Protein AF-A0A2J8P4X2-F1 (afdb_monomer_lite)

Secondary structure (DSSP, 8-state):
---PPPPPPSSSHHHHHHHHHHSSB-TTSS-BHHHHHHHHHHHHHHTSTTTTSS-TTTTTGGGSPPHHHHHHHHHHHHHTTSHHHHHHHHHTTHHHHHHHHHHH---HHHHHHHHHHHHHHTTSHHHHHHHHH-GGGGGTHHHHHHHS-SHHHHSHHHHHHHHHHHHH-THHHHHHHHHHHH---HHHHHHHHHHHHHHHHH-GGGGT-

InterPro domains:
  IPR052464 Synovial Proliferation Regulator [PTHR23424] (20-208)
  IPR060560 SAAL1, C-terminal domain [PF28174] (172-208)

Foldseek 3Di:
DDDDDDDDDPDDVVVVVVVVCCPQDQDPDNDGPVLVVVLLVVLLVLQDVVVVPDDPVCPVVLQDDDPVSLVSLVVLLVVLLDPSSLVVCVVVVVLVSLLSCCVRGPHPSSVLSSLSSLLSSCLDPVSVLVNLPDPSCLVVLLSSQLSNPCRLLVDPNSVVSNLVSCVVPVVSVVVLVCCCVPPPDPSSNVSSVVVVVSSCVVCVVVVVD

Organism: Pan troglodytes (NCBI:txid9598)

pLDDT: mean 77.91, std 16.23, range [39.69, 97.88]

Sequence (209 aa):
MDRNPSPPPPGRDKEEEEEVAGGDCIGSTVYSKHWLFGVLSGLIQIVSPENTKSSSDDEEQLTDLDEEMENEICRVWDMSMDEDVAVFLQEFNAPDIFMGVLAKSKCPRLREICVGILGNMACFQEICVSISSDKNLGCYCTVCMIQTHLLCWKQAEVASVWVERIREHPAIYDSICFIMSSSTNVDLLVKVGEVVDKLFDLDEKLMLE

Radius of gyration: 22.96 Å; chains: 1; bounding box: 54×49×92 Å

Structure (mmCIF, N/CA/C/O backbone):
data_AF-A0A2J8P4X2-F1
#
_entry.id   AF-A0A2J8P4X2-F1
#
loop_
_atom_site.group_PDB
_atom_site.id
_atom_site.type_symbol
_atom_site.label_atom_id
_atom_site.label_alt_id
_atom_site.label_comp_id
_atom_site.label_asym_id
_atom_site.label_entity_id
_atom_site.label_seq_id
_atom_site.pdbx_PDB_ins_code
_atom_site.Cartn_x
_atom_site.Cartn_y
_atom_site.Cartn_z
_atom_site.occupancy
_atom_site.B_iso_or_equiv
_atom_site.auth_seq_id
_atom_site.auth_comp_id
_atom_site.auth_asym_id
_atom_site.auth_atom_id
_atom_site.pdbx_PDB_model_num
ATOM 1 N N . MET A 1 1 ? -31.097 7.103 64.650 1.00 44.72 1 MET A N 1
ATOM 2 C CA . MET A 1 1 ? -30.612 5.851 64.032 1.00 44.72 1 MET A CA 1
ATOM 3 C C . MET A 1 1 ? -30.489 6.123 62.545 1.00 44.72 1 MET A C 1
ATOM 5 O O . MET A 1 1 ? -31.464 5.949 61.826 1.00 44.72 1 MET A O 1
ATOM 9 N N . ASP A 1 2 ? -29.331 6.627 62.121 1.00 55.19 2 ASP A N 1
ATOM 10 C CA . ASP A 1 2 ? -29.012 6.847 60.709 1.00 55.19 2 ASP A CA 1
ATOM 11 C C . ASP A 1 2 ? -28.784 5.496 60.039 1.00 55.19 2 ASP A C 1
ATOM 13 O O . ASP A 1 2 ? -27.831 4.780 60.353 1.00 55.19 2 ASP A O 1
ATOM 17 N N . ARG A 1 3 ? -29.713 5.099 59.168 1.00 61.91 3 ARG A N 1
ATOM 18 C CA . ARG A 1 3 ? -29.541 3.900 58.352 1.00 61.91 3 ARG A CA 1
ATOM 19 C C . ARG A 1 3 ? -28.684 4.260 57.148 1.00 61.91 3 ARG A C 1
ATOM 21 O O . ARG A 1 3 ? -29.106 5.041 56.304 1.00 61.91 3 ARG A O 1
ATOM 28 N N . ASN A 1 4 ? -27.502 3.656 57.092 1.00 59.50 4 ASN A N 1
ATOM 29 C CA . ASN A 1 4 ? -26.660 3.626 55.905 1.00 59.50 4 ASN A CA 1
ATOM 30 C C . ASN A 1 4 ? -27.484 3.096 54.710 1.00 59.50 4 ASN A C 1
ATOM 32 O O . ASN A 1 4 ? -28.095 2.027 54.853 1.00 59.50 4 ASN A O 1
ATOM 36 N N . PRO A 1 5 ? -27.562 3.808 53.571 1.00 70.44 5 PRO A N 1
ATOM 37 C CA . PRO A 1 5 ? -28.210 3.275 52.380 1.00 70.44 5 PRO A CA 1
ATOM 38 C C . PRO A 1 5 ? -27.512 1.987 51.919 1.00 70.44 5 PRO A C 1
ATOM 40 O O . PRO A 1 5 ? -26.310 1.799 52.098 1.00 70.44 5 PRO A O 1
ATOM 43 N N . SER A 1 6 ? -28.303 1.058 51.380 1.00 64.94 6 SER A N 1
ATOM 44 C CA . SER A 1 6 ? -27.795 -0.220 50.870 1.00 64.94 6 SER A CA 1
ATOM 45 C C . SER A 1 6 ? -26.932 0.002 49.622 1.00 64.94 6 SER A C 1
ATOM 47 O O . SER A 1 6 ? -27.221 0.928 48.860 1.00 64.94 6 SER A O 1
ATOM 49 N N . PRO A 1 7 ? -25.887 -0.819 49.405 1.00 61.72 7 PRO A N 1
ATOM 50 C CA . PRO A 1 7 ? -25.031 -0.690 48.233 1.00 61.72 7 PRO A CA 1
ATOM 51 C C . PRO A 1 7 ? -25.844 -0.912 46.947 1.00 61.72 7 PRO A C 1
ATOM 53 O O . PRO A 1 7 ? -26.812 -1.683 46.970 1.00 61.72 7 PRO A O 1
ATOM 56 N N . PRO A 1 8 ? -25.480 -0.236 45.842 1.00 58.72 8 PRO A N 1
ATOM 57 C CA . PRO A 1 8 ? -26.171 -0.397 44.572 1.00 58.72 8 PRO A CA 1
ATOM 58 C C . PRO A 1 8 ? -26.092 -1.855 44.085 1.00 58.72 8 PRO A C 1
ATOM 60 O O . PRO A 1 8 ? -25.128 -2.564 44.398 1.00 58.72 8 PRO A O 1
ATOM 63 N N . PRO A 1 9 ? -27.122 -2.333 43.363 1.00 59.94 9 PRO A N 1
ATOM 64 C CA . PRO A 1 9 ? -27.171 -3.702 42.872 1.00 59.94 9 PRO A CA 1
ATOM 65 C C . PRO A 1 9 ? -25.989 -3.977 41.926 1.00 59.94 9 PRO A C 1
ATOM 67 O O . PRO A 1 9 ? -25.731 -3.176 41.029 1.00 59.94 9 PRO A O 1
ATOM 70 N N . PRO A 1 10 ? -25.270 -5.101 42.091 1.00 56.88 10 PRO A N 1
ATOM 71 C CA . PRO A 1 10 ? -24.199 -5.463 41.179 1.00 56.88 10 PRO A CA 1
ATOM 72 C C . PRO A 1 10 ? -24.820 -6.006 39.889 1.00 56.88 10 PRO A C 1
ATOM 74 O O . PRO A 1 10 ? -25.470 -7.049 39.923 1.00 56.88 10 PRO A O 1
ATOM 77 N N . GLY A 1 11 ? -24.615 -5.318 38.764 1.00 54.09 11 GLY A N 1
ATOM 78 C CA . GLY A 1 11 ? -24.887 -5.903 37.444 1.00 54.09 11 GLY A CA 1
ATOM 79 C C . GLY A 1 11 ? -25.680 -5.057 36.454 1.00 54.09 11 GLY A C 1
ATOM 80 O O . GLY A 1 11 ? -26.431 -5.631 35.682 1.00 54.09 11 GLY A O 1
ATOM 81 N N . ARG A 1 12 ? -25.543 -3.726 36.457 1.00 50.12 12 ARG A N 1
ATOM 82 C CA . ARG A 1 12 ? -26.022 -2.911 35.324 1.00 50.12 12 ARG A CA 1
ATOM 83 C C . ARG A 1 12 ? -24.909 -2.076 34.700 1.00 50.12 12 ARG A C 1
ATOM 85 O O . ARG A 1 12 ? -24.757 -2.077 33.490 1.00 50.12 12 ARG A O 1
ATOM 92 N N . ASP A 1 13 ? -24.030 -1.537 35.539 1.00 51.41 13 ASP A N 1
ATOM 93 C CA . ASP A 1 13 ? -22.922 -0.705 35.062 1.00 51.41 13 ASP A CA 1
ATOM 94 C C . ASP A 1 13 ? -21.811 -1.508 34.360 1.00 51.41 13 ASP A C 1
ATOM 96 O O . ASP A 1 13 ? -21.114 -0.957 33.527 1.00 51.41 13 ASP A O 1
ATOM 100 N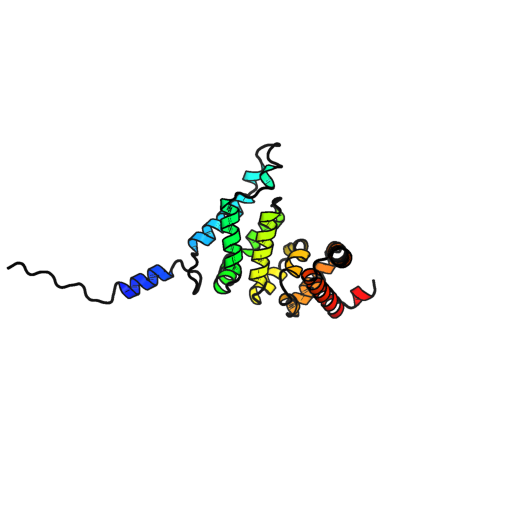 N . LYS A 1 14 ? -21.654 -2.816 34.628 1.00 50.84 14 LYS A N 1
ATOM 101 C CA . LYS A 1 14 ? -20.591 -3.624 33.991 1.00 50.84 14 LYS A CA 1
ATOM 102 C C . LYS A 1 14 ? -20.862 -3.973 32.527 1.00 50.84 14 LYS A C 1
ATOM 104 O O . LYS A 1 14 ? -19.920 -4.047 31.754 1.00 50.84 14 LYS A O 1
ATOM 109 N N . GLU A 1 15 ? -22.123 -4.202 32.169 1.00 47.00 15 GLU A N 1
ATOM 110 C CA . GLU A 1 15 ? -22.514 -4.507 30.786 1.00 47.00 15 GLU A CA 1
ATOM 111 C C . GLU A 1 15 ? -22.577 -3.215 29.951 1.00 47.00 15 GLU A C 1
ATOM 113 O O . GLU A 1 15 ? -22.161 -3.205 28.797 1.00 47.00 15 GLU A O 1
ATOM 118 N N . GLU A 1 16 ? -22.998 -2.097 30.559 1.00 47.78 16 GLU A N 1
ATOM 119 C CA . GLU A 1 16 ? -22.997 -0.776 29.914 1.00 47.78 16 GLU A CA 1
ATOM 120 C C . GLU A 1 16 ? -21.572 -0.174 29.803 1.00 47.78 16 GLU A C 1
ATOM 122 O O . GLU A 1 16 ? -21.262 0.464 28.799 1.00 47.78 16 GLU A O 1
ATOM 127 N N . GLU A 1 17 ? -20.659 -0.414 30.759 1.00 46.94 17 GLU A N 1
ATOM 128 C CA . GLU A 1 17 ? -19.240 -0.017 30.643 1.00 46.94 17 GLU A CA 1
ATOM 129 C C . GLU A 1 17 ? -18.467 -0.850 29.602 1.00 46.94 17 GLU A C 1
ATOM 131 O O . GLU A 1 17 ? -17.594 -0.299 28.929 1.00 46.94 17 GLU A O 1
ATOM 136 N N . GLU A 1 18 ? -18.787 -2.139 29.418 1.00 47.50 18 GLU A N 1
ATOM 137 C CA . GLU A 1 18 ? -18.194 -2.969 28.352 1.00 47.50 18 GLU A CA 1
ATOM 138 C C . GLU A 1 18 ? -18.669 -2.544 26.948 1.00 47.50 18 GLU A C 1
ATOM 140 O O . GLU A 1 18 ? -17.850 -2.486 26.028 1.00 47.50 18 GLU A O 1
ATOM 145 N N . GLU A 1 19 ? -19.941 -2.161 26.769 1.00 47.38 19 GLU A N 1
ATOM 146 C CA . GLU A 1 19 ? -20.428 -1.625 25.482 1.00 47.38 19 GLU A CA 1
ATOM 147 C C . GLU A 1 19 ? -19.838 -0.245 25.147 1.00 47.38 19 GLU A C 1
ATOM 149 O O . GLU A 1 19 ? -19.516 0.027 23.988 1.00 47.38 19 GLU A O 1
ATOM 154 N N . VAL A 1 20 ? -19.641 0.628 26.142 1.00 49.53 20 VAL A N 1
ATOM 155 C CA . VAL A 1 20 ? -19.026 1.952 25.930 1.00 49.53 20 VAL A CA 1
ATOM 156 C C . VAL A 1 20 ? -17.522 1.837 25.655 1.00 49.53 20 VAL A C 1
ATOM 158 O O . VAL A 1 20 ? -16.993 2.599 24.844 1.00 49.53 20 VAL A O 1
ATOM 161 N N . ALA A 1 21 ? -16.833 0.861 26.255 1.00 50.09 21 ALA A N 1
ATOM 162 C CA . ALA A 1 21 ? -15.424 0.580 25.973 1.00 50.09 21 ALA A CA 1
ATOM 163 C C . ALA A 1 21 ? -15.197 -0.082 24.598 1.00 50.09 21 ALA A C 1
ATOM 165 O O . ALA A 1 21 ? -14.143 0.116 23.999 1.00 50.09 21 ALA A O 1
ATOM 166 N N . GLY A 1 22 ? -16.180 -0.821 24.068 1.00 56.03 22 GLY A N 1
ATOM 167 C CA . GLY A 1 22 ? -16.114 -1.447 22.739 1.00 56.03 22 GLY A CA 1
ATOM 168 C C . GLY A 1 22 ? -16.398 -0.510 21.556 1.00 56.03 22 GLY A C 1
ATOM 169 O O . GLY A 1 22 ? -16.131 -0.872 20.410 1.00 56.03 22 GLY A O 1
ATOM 170 N N . GLY A 1 23 ? -16.925 0.697 21.794 1.00 79.31 23 GLY A N 1
ATOM 171 C CA . GLY A 1 23 ? -17.380 1.592 20.721 1.00 79.31 23 GLY A CA 1
ATOM 172 C C . GLY A 1 23 ? -16.263 2.101 19.799 1.00 79.31 23 GLY A C 1
ATOM 173 O O . GLY A 1 23 ? -16.424 2.129 18.573 1.00 79.31 23 GLY A O 1
ATOM 174 N N . ASP A 1 24 ? -15.115 2.462 20.375 1.00 91.38 24 ASP A N 1
ATOM 175 C CA . ASP A 1 24 ? -13.983 3.043 19.637 1.00 91.38 24 ASP A CA 1
ATOM 176 C C . ASP A 1 24 ? -12.983 1.994 19.125 1.00 91.38 24 ASP A C 1
ATOM 178 O O . ASP A 1 24 ? -12.108 2.324 18.336 1.00 91.38 24 ASP A O 1
ATOM 182 N N . CYS A 1 25 ? -13.116 0.724 19.507 1.00 95.44 25 CYS A N 1
ATOM 183 C CA . CYS A 1 25 ? -12.219 -0.334 19.045 1.00 95.44 25 CYS A CA 1
ATOM 184 C C . CYS A 1 25 ? -12.502 -0.734 17.590 1.00 95.44 25 CYS A C 1
ATOM 186 O O . CYS A 1 25 ? -13.662 -0.892 17.191 1.00 95.44 25 CYS A O 1
ATOM 188 N N . ILE A 1 26 ? -11.454 -0.922 16.786 1.00 95.06 26 ILE A N 1
ATOM 189 C CA . ILE A 1 26 ? -11.551 -1.468 15.427 1.00 95.06 26 ILE A CA 1
ATOM 190 C C . ILE A 1 26 ? -11.703 -2.990 15.510 1.00 95.06 26 ILE A C 1
ATOM 192 O O . ILE A 1 26 ? -10.770 -3.682 15.914 1.00 95.06 26 ILE A O 1
ATOM 196 N N . GLY A 1 27 ? -12.875 -3.506 15.130 1.00 91.00 27 GLY A N 1
ATOM 197 C CA . GLY A 1 27 ? -13.176 -4.937 15.192 1.00 91.00 27 GLY A CA 1
ATOM 198 C C . GLY A 1 27 ? -12.943 -5.517 16.589 1.00 91.00 27 GLY A C 1
ATOM 199 O O . GLY A 1 27 ? -13.465 -5.004 17.579 1.00 91.00 27 GLY A O 1
ATOM 200 N N . SER A 1 28 ? -12.152 -6.584 16.658 1.00 91.31 28 SER A N 1
ATOM 201 C CA . SER A 1 28 ? -11.735 -7.254 17.895 1.00 91.31 28 SER A CA 1
ATOM 202 C C . SER A 1 28 ? -10.423 -6.720 18.487 1.00 91.31 28 SER A C 1
ATOM 204 O O . SER A 1 28 ? -9.965 -7.201 19.527 1.00 91.31 28 SER A O 1
ATOM 206 N N . THR A 1 29 ? -9.812 -5.723 17.847 1.00 93.81 29 THR A N 1
ATOM 207 C CA . THR A 1 29 ? -8.520 -5.164 18.253 1.00 93.81 29 THR A CA 1
ATOM 208 C C . THR A 1 29 ? -8.659 -4.130 19.372 1.00 93.81 29 THR A C 1
ATOM 210 O O . THR A 1 29 ? -9.743 -3.650 19.693 1.00 93.81 29 THR A O 1
ATOM 213 N N . VAL A 1 30 ? -7.525 -3.733 19.953 1.00 93.69 30 VAL A N 1
ATOM 214 C CA . VAL A 1 30 ? -7.442 -2.620 20.919 1.00 93.69 30 VAL A CA 1
ATOM 215 C C . VAL A 1 30 ? -7.225 -1.258 20.248 1.00 93.69 30 VAL A C 1
ATOM 217 O O . VAL A 1 30 ? -6.985 -0.261 20.930 1.00 93.69 30 VAL A O 1
ATOM 220 N N . TYR A 1 31 ? -7.225 -1.207 18.916 1.00 95.88 31 TYR A N 1
ATOM 221 C CA . TYR A 1 31 ? -6.905 0.005 18.173 1.00 95.88 31 TYR A CA 1
ATOM 222 C C . TYR A 1 31 ? -8.102 0.953 18.095 1.00 95.88 31 TYR A C 1
ATOM 224 O O . TYR A 1 31 ? -9.229 0.523 17.871 1.00 95.88 31 TYR A O 1
ATOM 232 N N . SER A 1 32 ? -7.841 2.253 18.243 1.00 95.94 32 SER A N 1
ATOM 233 C CA . SER A 1 32 ? -8.861 3.308 18.234 1.00 95.94 32 SER A CA 1
ATOM 234 C C . SER A 1 32 ? -9.246 3.727 16.810 1.00 95.94 32 SER A C 1
ATOM 236 O O . SER A 1 32 ? -8.390 4.159 16.029 1.00 95.94 32 SER A O 1
ATOM 238 N N . LYS A 1 33 ? -10.547 3.676 16.499 1.00 95.25 33 LYS A N 1
ATOM 239 C CA . LYS A 1 33 ? -11.159 4.211 15.274 1.00 95.25 33 LYS A CA 1
ATOM 240 C C . LYS A 1 33 ? -10.943 5.716 15.187 1.00 95.25 33 LYS A C 1
ATOM 242 O O . LYS A 1 33 ? -10.508 6.219 14.154 1.00 95.25 33 LYS A O 1
ATOM 247 N N . HIS A 1 34 ? -11.235 6.440 16.269 1.00 95.19 34 HIS A N 1
ATOM 248 C CA . HIS A 1 34 ? -11.126 7.895 16.305 1.00 95.19 34 HIS A CA 1
ATOM 249 C C . HIS A 1 34 ? -9.695 8.368 16.047 1.00 95.19 34 HIS A C 1
ATOM 251 O O . HIS A 1 34 ? -9.486 9.300 15.268 1.00 95.19 34 HIS A O 1
ATOM 257 N N . TRP A 1 35 ? -8.703 7.730 16.675 1.00 96.94 35 TRP A N 1
ATOM 258 C CA . TRP A 1 35 ? -7.302 8.068 16.428 1.00 96.94 35 TRP A CA 1
ATOM 259 C C . TRP A 1 35 ? -6.932 7.835 14.960 1.00 96.94 35 TRP A C 1
ATOM 261 O O . TRP A 1 35 ? -6.403 8.742 14.321 1.00 96.94 35 TRP A O 1
ATOM 271 N N . LEU A 1 36 ? -7.300 6.680 14.395 1.00 97.00 36 LEU A N 1
ATOM 272 C CA . LEU A 1 36 ? -7.011 6.364 12.997 1.00 97.00 36 LEU A CA 1
ATOM 273 C C . LEU A 1 36 ? -7.633 7.386 12.029 1.00 97.00 36 LEU A C 1
ATOM 275 O O . LEU A 1 36 ? -6.974 7.824 11.086 1.00 97.00 36 LEU A O 1
ATOM 279 N N . PHE A 1 37 ? -8.865 7.839 12.286 1.00 95.44 37 PHE A N 1
ATOM 280 C CA . PHE A 1 37 ? -9.484 8.911 11.496 1.00 95.44 37 PHE A CA 1
ATOM 281 C C . PHE A 1 37 ? -8.750 10.242 11.595 1.00 95.44 37 PHE A C 1
ATOM 283 O O . PHE A 1 37 ? -8.680 10.966 10.598 1.00 95.44 37 PHE A O 1
ATOM 290 N N . GLY A 1 38 ? -8.212 10.570 12.770 1.00 95.75 38 GLY A N 1
ATOM 291 C CA . GLY A 1 38 ? -7.369 11.748 12.961 1.00 95.75 38 GLY A CA 1
ATOM 292 C C . GLY A 1 38 ? -6.166 11.722 12.021 1.00 95.75 38 GLY A C 1
ATOM 293 O O . GLY A 1 38 ? -5.964 12.673 11.264 1.00 95.75 38 GLY A O 1
ATOM 294 N N . VAL A 1 39 ? -5.454 10.592 11.982 1.00 96.31 39 VAL A N 1
ATOM 295 C CA . VAL A 1 39 ? -4.283 10.397 11.109 1.00 96.31 39 VAL A CA 1
ATOM 296 C C . VAL A 1 39 ? -4.664 10.492 9.626 1.00 96.31 39 VAL A C 1
ATOM 298 O O . VAL A 1 39 ? -4.051 11.251 8.874 1.00 96.31 39 VAL A O 1
ATOM 301 N N . LEU A 1 40 ? -5.718 9.788 9.190 1.00 95.81 40 LEU A N 1
ATOM 302 C CA . LEU A 1 40 ? -6.180 9.832 7.792 1.00 95.81 40 LEU A CA 1
ATOM 303 C C . LEU A 1 40 ? -6.624 11.241 7.366 1.00 95.81 40 LEU A C 1
ATOM 305 O O . LEU A 1 40 ? -6.346 11.675 6.247 1.00 95.81 40 LEU A O 1
ATOM 309 N N . SER A 1 41 ? -7.278 11.980 8.263 1.00 94.12 41 SER A N 1
ATOM 310 C CA . SER A 1 41 ? -7.668 13.373 8.017 1.00 94.12 41 SER A CA 1
ATOM 311 C C . SER A 1 41 ? -6.446 14.281 7.879 1.00 94.12 41 SER A C 1
ATOM 313 O O . SER A 1 41 ? -6.415 15.132 6.987 1.00 94.12 41 SER A O 1
ATOM 315 N N . GLY A 1 42 ? -5.422 14.075 8.713 1.00 92.31 42 GLY A N 1
ATOM 316 C CA . GLY A 1 42 ? -4.137 14.768 8.611 1.00 92.31 42 GLY A CA 1
ATOM 317 C C . GLY A 1 42 ? -3.449 14.520 7.267 1.00 92.31 42 GLY A C 1
ATOM 318 O O . GLY A 1 42 ? -3.024 15.468 6.606 1.00 92.31 42 GLY A O 1
ATOM 319 N N . LEU A 1 43 ? -3.438 13.272 6.784 1.00 91.25 43 LEU A N 1
ATOM 320 C CA . LEU A 1 43 ? -2.899 12.940 5.459 1.00 91.25 43 LEU A CA 1
ATOM 321 C C . LEU A 1 43 ? -3.602 13.684 4.320 1.00 91.25 43 LEU A C 1
ATOM 323 O O . LEU A 1 43 ? -2.940 14.199 3.418 1.00 91.25 43 LEU A O 1
ATOM 327 N N . ILE A 1 44 ? -4.934 13.775 4.356 1.00 90.62 44 ILE A N 1
ATOM 328 C CA . ILE A 1 44 ? -5.702 14.511 3.339 1.00 90.62 44 ILE A CA 1
ATOM 329 C C . ILE A 1 44 ? -5.296 15.992 3.317 1.00 90.62 44 ILE A C 1
ATOM 331 O O . ILE A 1 44 ? -5.186 16.592 2.242 1.00 90.62 44 ILE A O 1
ATOM 335 N N . GLN A 1 45 ? -5.043 16.589 4.484 1.00 88.31 45 GLN A N 1
ATOM 336 C CA . GLN A 1 45 ? -4.612 17.985 4.590 1.00 88.31 45 GLN A CA 1
ATOM 337 C C . GLN A 1 45 ? -3.211 18.198 4.008 1.00 88.31 45 GLN A C 1
ATOM 339 O O . GLN A 1 45 ? -3.000 19.174 3.289 1.00 88.31 45 GLN A O 1
ATOM 344 N N . ILE A 1 46 ? -2.280 17.264 4.227 1.00 82.38 46 ILE A N 1
ATOM 345 C CA . ILE A 1 46 ? -0.912 17.339 3.680 1.00 82.38 46 ILE A CA 1
ATOM 346 C C . ILE A 1 46 ? -0.928 17.451 2.152 1.00 82.38 46 ILE A C 1
ATOM 348 O O . ILE A 1 46 ? -0.173 18.228 1.572 1.00 82.38 46 ILE A O 1
ATOM 352 N N . VAL A 1 47 ? -1.826 16.725 1.486 1.00 77.75 47 VAL A N 1
ATOM 353 C CA . VAL A 1 47 ? -1.882 16.667 0.013 1.00 77.75 47 VAL A CA 1
ATOM 354 C C . VAL A 1 47 ? -2.949 17.572 -0.602 1.00 77.75 47 VAL A C 1
ATOM 356 O O . VAL A 1 47 ? -3.274 17.460 -1.793 1.00 77.75 47 VAL A O 1
ATOM 359 N N . SER A 1 48 ? -3.511 18.477 0.200 1.00 78.50 48 SER A N 1
ATOM 360 C CA . SER A 1 48 ? -4.483 19.464 -0.257 1.00 78.50 48 SER A CA 1
ATOM 361 C C . SER A 1 48 ? -3.794 20.643 -0.966 1.00 78.50 48 SER A C 1
ATOM 363 O O . SER A 1 48 ? -2.780 21.155 -0.492 1.00 78.50 48 SER A O 1
ATOM 365 N N . PRO A 1 49 ? -4.349 21.124 -2.096 1.00 61.06 49 PRO A N 1
ATOM 366 C CA . PRO A 1 49 ? -3.710 22.123 -2.962 1.00 61.06 49 PRO A CA 1
ATOM 367 C C . PRO A 1 49 ? -3.552 23.518 -2.331 1.00 61.06 49 PRO A C 1
ATOM 369 O O . PRO A 1 49 ? -2.894 24.381 -2.912 1.00 61.06 49 PRO A O 1
ATOM 372 N N . GLU A 1 50 ? -4.171 23.774 -1.177 1.00 58.44 50 GLU A N 1
ATOM 373 C CA . GLU A 1 50 ? -4.011 25.030 -0.434 1.00 58.44 50 GLU A CA 1
ATOM 374 C C . GLU A 1 50 ? -2.628 25.137 0.226 1.00 58.44 50 GLU A C 1
ATOM 376 O O . GLU A 1 50 ? -2.072 26.233 0.273 1.00 58.44 50 GLU A O 1
ATOM 381 N N . ASN A 1 51 ? -2.018 24.008 0.601 1.00 55.59 51 ASN A N 1
ATOM 382 C CA . ASN A 1 51 ? -0.685 23.959 1.210 1.00 55.59 51 ASN A CA 1
ATOM 383 C C . ASN A 1 51 ? 0.464 24.068 0.192 1.00 55.59 51 ASN A C 1
ATOM 385 O O . ASN A 1 51 ? 1.610 24.255 0.572 1.00 55.59 51 ASN A O 1
ATOM 389 N N . THR A 1 52 ? 0.180 23.981 -1.111 1.00 52.38 52 THR A N 1
ATOM 390 C CA . THR A 1 52 ? 1.200 23.993 -2.180 1.00 52.38 52 THR A CA 1
ATOM 391 C C . THR A 1 52 ? 1.438 25.383 -2.790 1.00 52.38 52 THR A C 1
ATOM 393 O O . THR A 1 52 ? 2.151 25.503 -3.784 1.00 52.38 52 THR A O 1
ATOM 396 N N . LYS A 1 53 ? 0.790 26.436 -2.265 1.00 46.75 53 LYS A N 1
ATOM 397 C CA . LYS A 1 53 ? 0.780 27.791 -2.861 1.00 46.75 53 LYS A CA 1
ATOM 398 C C . LYS A 1 53 ? 1.633 28.833 -2.136 1.00 46.75 53 LYS A C 1
ATOM 400 O O . LYS A 1 53 ? 1.715 29.963 -2.619 1.00 46.75 53 LYS A O 1
ATOM 405 N N . SER A 1 54 ? 2.258 28.503 -1.013 1.00 42.38 54 SER A N 1
ATOM 406 C CA . SER A 1 54 ? 3.203 29.400 -0.350 1.00 42.38 54 SER A CA 1
ATOM 407 C C . SER A 1 54 ? 4.629 29.085 -0.794 1.00 42.38 54 SER A C 1
ATOM 409 O O . SER A 1 54 ? 5.057 27.953 -0.693 1.00 42.38 54 SER A O 1
ATOM 411 N N . SER A 1 55 ? 5.291 30.126 -1.305 1.00 39.69 55 SER A N 1
ATOM 412 C CA . SER A 1 55 ? 6.738 30.357 -1.396 1.00 39.69 55 SER A CA 1
ATOM 413 C C . SER A 1 55 ? 7.630 29.414 -2.233 1.00 39.69 55 SER A C 1
ATOM 415 O O . SER A 1 55 ? 7.599 28.194 -2.173 1.00 39.69 55 SER A O 1
ATOM 417 N N . SER A 1 56 ? 8.489 30.039 -3.041 1.00 46.28 56 SER A N 1
ATOM 418 C CA . SER A 1 56 ? 9.491 29.393 -3.892 1.00 46.28 56 SER A CA 1
ATOM 419 C C . SER A 1 56 ? 10.734 28.899 -3.136 1.00 46.28 56 SER A C 1
ATOM 421 O O . SER A 1 56 ? 11.651 28.413 -3.789 1.00 46.28 56 SER A O 1
ATOM 423 N N . ASP A 1 57 ? 10.770 29.032 -1.804 1.00 43.78 57 ASP A N 1
ATOM 424 C CA . ASP A 1 57 ? 11.823 28.489 -0.928 1.00 43.78 57 ASP A CA 1
ATOM 425 C C . ASP A 1 57 ? 11.386 27.166 -0.245 1.00 43.78 57 ASP A C 1
ATOM 427 O O . ASP A 1 57 ? 12.194 26.519 0.416 1.00 43.78 57 ASP A O 1
ATOM 431 N N . ASP A 1 58 ? 10.133 26.721 -0.441 1.00 50.00 58 ASP A N 1
ATOM 432 C CA . ASP A 1 58 ? 9.526 25.550 0.224 1.00 50.00 58 ASP A CA 1
ATOM 433 C C . ASP A 1 58 ? 9.730 24.210 -0.525 1.00 50.00 58 ASP A C 1
ATOM 435 O O . ASP A 1 58 ? 9.231 23.168 -0.096 1.00 50.00 58 ASP A O 1
ATOM 439 N N . GLU A 1 59 ? 10.469 24.181 -1.642 1.00 49.12 59 GLU A N 1
ATOM 440 C CA . GLU A 1 59 ? 10.693 22.928 -2.388 1.00 49.12 59 GLU A CA 1
ATOM 441 C C . GLU A 1 59 ? 11.561 21.907 -1.630 1.00 49.12 59 GLU A C 1
ATOM 443 O O . GLU A 1 59 ? 11.345 20.708 -1.809 1.00 49.12 59 GLU A O 1
ATOM 448 N N . GLU A 1 60 ? 12.483 22.353 -0.766 1.00 46.97 60 GLU A N 1
ATOM 449 C CA . GLU A 1 60 ? 13.288 21.468 0.100 1.00 46.97 60 GLU A CA 1
ATOM 450 C C . GLU A 1 60 ? 12.515 20.988 1.344 1.00 46.97 60 GLU A C 1
ATOM 452 O O . GLU A 1 60 ? 12.769 19.891 1.825 1.00 46.97 60 GLU A O 1
ATOM 457 N N . GLN A 1 61 ? 11.529 21.744 1.848 1.00 49.28 61 GLN A N 1
ATOM 458 C CA . GLN A 1 61 ? 10.704 21.303 2.988 1.00 49.28 61 GLN A CA 1
ATOM 459 C C . GLN A 1 61 ? 9.599 20.320 2.579 1.00 49.28 61 GLN A C 1
ATOM 461 O O . GLN A 1 61 ? 9.172 19.501 3.385 1.00 49.28 61 GLN A O 1
ATOM 466 N N . LEU A 1 62 ? 9.158 20.339 1.316 1.00 55.34 62 LEU A N 1
ATOM 467 C CA . LEU A 1 62 ? 8.152 19.400 0.796 1.00 55.34 62 LEU A CA 1
ATOM 468 C C . LEU A 1 62 ? 8.660 17.953 0.649 1.00 55.34 62 LEU A C 1
ATOM 470 O O . LEU A 1 62 ? 7.865 17.054 0.346 1.00 55.34 62 LEU A O 1
ATOM 474 N N . THR A 1 63 ? 9.965 17.711 0.805 1.00 64.81 63 THR A N 1
ATOM 475 C CA . THR A 1 63 ? 10.544 16.360 0.767 1.00 64.81 63 THR A CA 1
ATOM 476 C C . THR A 1 63 ? 10.628 15.694 2.132 1.00 64.81 63 THR A C 1
ATOM 478 O O . THR A 1 63 ? 10.674 14.462 2.174 1.00 64.81 63 THR A O 1
ATOM 481 N N . ASP A 1 64 ? 10.584 16.470 3.213 1.00 75.44 64 ASP A N 1
ATOM 482 C CA . ASP A 1 64 ? 10.735 15.966 4.574 1.00 75.44 64 ASP A CA 1
ATOM 483 C C . ASP A 1 64 ? 9.362 15.782 5.226 1.00 75.44 64 ASP A C 1
ATOM 485 O O . ASP A 1 64 ? 8.466 16.620 5.109 1.00 75.44 64 ASP A O 1
ATOM 489 N N . LEU A 1 65 ? 9.174 14.630 5.867 1.00 84.44 65 LEU A N 1
ATOM 490 C CA . LEU A 1 65 ? 7.958 14.320 6.605 1.00 84.44 65 LEU A CA 1
ATOM 491 C C . LEU A 1 65 ? 8.133 14.809 8.040 1.00 84.44 65 LEU A C 1
ATOM 493 O O . LEU A 1 65 ? 9.162 14.548 8.657 1.00 84.44 65 LEU A O 1
ATOM 497 N N . ASP A 1 66 ? 7.130 15.510 8.563 1.00 89.44 66 ASP A N 1
ATOM 498 C CA . ASP A 1 66 ? 7.098 15.860 9.980 1.00 89.44 66 ASP A CA 1
ATOM 499 C C . ASP A 1 66 ? 7.215 14.591 10.845 1.00 89.44 66 ASP A C 1
ATOM 501 O O . ASP A 1 66 ? 6.543 13.594 10.577 1.00 89.44 66 ASP A O 1
ATOM 505 N N . GLU A 1 67 ? 8.077 14.619 11.866 1.00 91.69 67 GLU A N 1
ATOM 506 C CA . GLU A 1 67 ? 8.393 13.434 12.674 1.00 91.69 67 GLU A CA 1
ATOM 507 C C . GLU A 1 67 ? 7.163 12.888 13.413 1.00 91.69 67 GLU A C 1
ATOM 509 O O . GLU A 1 67 ? 7.032 11.673 13.578 1.00 91.69 67 GLU A O 1
ATOM 514 N N . GLU A 1 68 ? 6.251 13.751 13.871 1.00 93.25 68 GLU A N 1
ATOM 515 C CA . GLU A 1 68 ? 5.026 13.315 14.546 1.00 93.25 68 GLU A CA 1
ATOM 516 C C . GLU A 1 68 ? 4.121 12.586 13.553 1.00 93.25 68 GLU A C 1
ATOM 518 O O . GLU A 1 68 ? 3.745 11.438 13.800 1.00 93.25 68 GLU A O 1
ATOM 523 N N . MET A 1 69 ? 3.883 13.187 12.384 1.00 92.25 69 MET A N 1
ATOM 524 C CA . MET A 1 69 ? 3.121 12.546 11.310 1.00 92.25 69 MET A CA 1
ATOM 525 C C . MET A 1 69 ? 3.771 11.240 10.837 1.00 92.25 69 MET A C 1
ATOM 527 O O . MET A 1 69 ? 3.062 10.253 10.642 1.00 92.25 69 MET A O 1
ATOM 531 N N . GLU A 1 70 ? 5.098 11.191 10.670 1.00 93.88 70 GLU A N 1
ATOM 532 C CA . GLU A 1 70 ? 5.814 9.961 10.309 1.00 93.88 70 GLU A CA 1
ATOM 533 C C . GLU A 1 70 ? 5.546 8.849 11.322 1.00 93.88 70 GLU A C 1
ATOM 535 O O . GLU A 1 70 ? 5.202 7.729 10.936 1.00 93.88 70 GLU A O 1
ATOM 540 N N . ASN A 1 71 ? 5.670 9.155 12.614 1.00 96.12 71 ASN A N 1
ATOM 541 C CA . ASN A 1 71 ? 5.424 8.192 13.680 1.00 96.12 71 ASN A CA 1
ATOM 542 C C . ASN A 1 71 ? 3.971 7.709 13.678 1.00 96.12 71 ASN A C 1
ATOM 544 O O . ASN A 1 71 ? 3.722 6.512 13.832 1.00 96.12 71 ASN A O 1
ATOM 548 N N . GLU A 1 72 ? 3.006 8.608 13.485 1.00 97.12 72 GLU A N 1
ATOM 549 C CA . GLU A 1 72 ? 1.596 8.234 13.393 1.00 97.12 72 GLU A CA 1
ATOM 550 C C . GLU A 1 72 ? 1.330 7.321 12.196 1.00 97.12 72 GLU A C 1
ATOM 552 O O . GLU A 1 72 ? 0.727 6.258 12.362 1.00 97.12 72 GLU A O 1
ATOM 557 N N . ILE A 1 73 ? 1.833 7.661 11.007 1.00 96.56 73 ILE A N 1
ATOM 558 C CA . ILE A 1 73 ? 1.584 6.849 9.814 1.00 96.56 73 ILE A CA 1
ATOM 559 C C . ILE A 1 73 ? 2.357 5.520 9.829 1.00 96.56 73 ILE A C 1
ATOM 561 O O . ILE A 1 73 ? 1.848 4.513 9.336 1.00 96.56 73 ILE A O 1
ATOM 565 N N . CYS A 1 74 ? 3.531 5.457 10.467 1.00 96.19 74 CYS A N 1
ATOM 566 C CA . CYS A 1 74 ? 4.236 4.194 10.707 1.00 96.19 74 CYS A CA 1
ATOM 567 C C . CYS A 1 74 ? 3.426 3.268 11.620 1.00 96.19 74 CYS A C 1
ATOM 569 O O . CYS A 1 74 ? 3.367 2.066 11.379 1.00 96.19 74 CYS A O 1
ATOM 571 N N . ARG A 1 75 ? 2.727 3.811 12.624 1.00 97.75 75 ARG A N 1
ATOM 572 C CA . ARG A 1 75 ? 1.830 3.002 13.464 1.00 97.75 75 ARG A CA 1
ATOM 573 C C . ARG A 1 75 ? 0.647 2.466 12.665 1.00 97.75 75 ARG A C 1
ATOM 575 O O . ARG A 1 75 ? 0.269 1.318 12.867 1.00 97.75 75 ARG A O 1
ATOM 582 N N . VAL A 1 76 ? 0.098 3.244 11.729 1.00 97.88 76 VAL A N 1
ATOM 583 C CA . VAL A 1 76 ? -0.925 2.736 10.794 1.00 97.88 76 VAL A CA 1
ATOM 584 C C . VAL A 1 76 ? -0.357 1.614 9.923 1.00 97.88 76 VAL A C 1
ATOM 586 O O . VAL A 1 76 ? -1.042 0.617 9.697 1.00 97.88 76 VAL A O 1
ATOM 589 N N . TRP A 1 77 ? 0.895 1.730 9.475 1.00 95.88 77 TRP A N 1
ATOM 590 C CA . TRP A 1 77 ? 1.576 0.654 8.753 1.00 95.88 77 TRP A CA 1
ATOM 591 C C . TRP A 1 77 ? 1.655 -0.626 9.586 1.00 95.88 77 TRP A C 1
ATOM 593 O O . TRP A 1 77 ? 1.183 -1.664 9.120 1.00 95.88 77 TRP A O 1
ATOM 603 N N . ASP A 1 78 ? 2.117 -0.558 10.831 1.00 95.44 78 ASP A N 1
ATOM 604 C CA . ASP A 1 78 ? 2.143 -1.727 11.718 1.00 95.44 78 ASP A CA 1
ATOM 605 C C . ASP A 1 78 ? 0.739 -2.319 11.934 1.00 95.44 78 ASP A C 1
ATOM 607 O O . ASP A 1 78 ? 0.543 -3.530 11.834 1.00 95.44 78 ASP A O 1
ATOM 611 N N . MET A 1 79 ? -0.261 -1.465 12.173 1.00 97.25 79 MET A N 1
ATOM 612 C CA . MET A 1 79 ? -1.648 -1.883 12.407 1.00 97.25 79 MET A CA 1
ATOM 613 C C . MET A 1 79 ? -2.291 -2.540 11.181 1.00 97.25 79 MET A C 1
ATOM 615 O O . MET A 1 79 ? -3.091 -3.454 11.334 1.00 97.25 79 MET A O 1
ATOM 619 N N . SER A 1 80 ? -1.947 -2.102 9.968 1.00 95.19 80 SER A N 1
ATOM 620 C CA . SER A 1 80 ? -2.546 -2.599 8.717 1.00 95.19 80 SER A CA 1
ATOM 621 C C . SER A 1 80 ? -2.236 -4.066 8.394 1.00 95.19 80 SER A C 1
ATOM 623 O O . SER A 1 80 ? -2.811 -4.613 7.456 1.00 95.19 80 SER A O 1
ATOM 625 N N . MET A 1 81 ? -1.336 -4.708 9.149 1.00 91.38 81 MET A N 1
ATOM 626 C CA . MET A 1 81 ? -1.139 -6.161 9.089 1.00 91.38 81 MET A CA 1
ATOM 627 C C . MET A 1 81 ? -2.309 -6.949 9.694 1.00 91.38 81 MET A C 1
ATOM 629 O O . MET A 1 81 ? -2.455 -8.132 9.391 1.00 91.38 81 MET A O 1
ATOM 633 N N . ASP A 1 82 ? -3.109 -6.323 10.559 1.00 95.69 82 ASP A N 1
ATOM 634 C CA . ASP A 1 8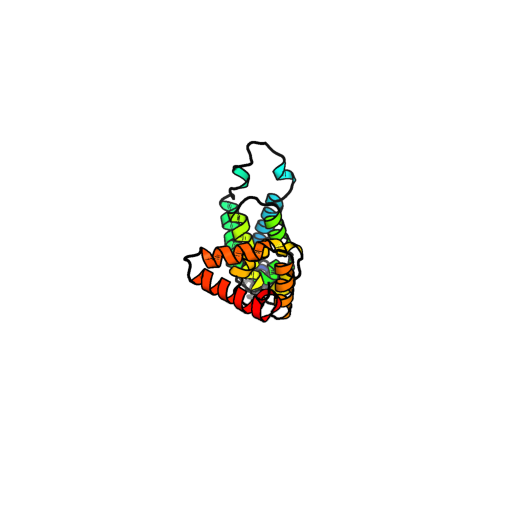2 ? -4.283 -6.931 11.179 1.00 95.69 82 ASP A CA 1
ATOM 635 C C . ASP A 1 82 ? -5.496 -6.870 10.235 1.00 95.69 82 ASP A C 1
ATOM 637 O O . ASP A 1 82 ? -5.762 -5.841 9.608 1.00 95.69 82 ASP A O 1
ATOM 641 N N . GLU A 1 83 ? -6.231 -7.978 10.129 1.00 94.81 83 GLU A N 1
ATOM 642 C CA . GLU A 1 83 ? -7.370 -8.108 9.215 1.00 94.81 83 GLU A CA 1
ATOM 643 C C . GLU A 1 83 ? -8.508 -7.146 9.558 1.00 94.81 83 GLU A C 1
ATOM 645 O O . GLU A 1 83 ? -9.026 -6.480 8.661 1.00 94.81 83 GLU A O 1
ATOM 650 N N . ASP A 1 84 ? -8.852 -7.000 10.842 1.00 96.44 84 ASP A N 1
ATOM 651 C CA . ASP A 1 84 ? -9.932 -6.107 11.271 1.00 96.44 84 ASP A CA 1
ATOM 652 C C . ASP A 1 84 ? -9.586 -4.651 10.931 1.00 96.44 84 ASP A C 1
ATOM 654 O O . ASP A 1 84 ? -10.450 -3.871 10.523 1.00 96.44 84 ASP A O 1
ATOM 658 N N . VAL A 1 85 ? -8.305 -4.282 11.049 1.00 97.44 85 VAL A N 1
ATOM 659 C CA . VAL A 1 85 ? -7.820 -2.948 10.672 1.00 97.44 85 VAL A CA 1
ATOM 660 C C . VAL A 1 85 ? -7.828 -2.755 9.164 1.00 97.44 85 VAL A C 1
ATOM 662 O O . VAL A 1 85 ? -8.260 -1.703 8.695 1.00 97.44 85 VAL A O 1
ATOM 665 N N . ALA A 1 86 ? -7.363 -3.733 8.389 1.00 95.06 86 ALA A N 1
ATOM 666 C CA . ALA A 1 86 ? -7.349 -3.631 6.935 1.00 95.06 86 ALA A CA 1
ATOM 667 C C . ALA A 1 86 ? -8.769 -3.532 6.360 1.00 95.06 86 ALA A C 1
ATOM 669 O O . ALA A 1 86 ? -9.024 -2.678 5.508 1.00 95.06 86 ALA A O 1
ATOM 670 N N . VAL A 1 87 ? -9.704 -4.344 6.863 1.00 95.31 87 VAL A N 1
ATOM 671 C CA . VAL A 1 87 ? -11.127 -4.274 6.496 1.00 95.31 87 VAL A CA 1
ATOM 672 C C . VAL A 1 87 ? -11.698 -2.909 6.859 1.00 95.31 87 VAL A C 1
ATOM 674 O O . VAL A 1 87 ? -12.305 -2.260 6.011 1.00 95.31 87 VAL A O 1
ATOM 677 N N . PHE A 1 88 ? -11.425 -2.410 8.064 1.00 96.44 88 PHE A N 1
ATOM 678 C CA . PHE A 1 88 ? -11.861 -1.076 8.466 1.00 96.44 88 PHE A CA 1
ATOM 679 C C . PHE A 1 88 ? -11.291 0.022 7.552 1.00 96.44 88 PHE A C 1
ATOM 681 O O . PHE A 1 88 ? -12.030 0.860 7.047 1.00 96.44 88 PHE A O 1
ATOM 688 N N . LEU A 1 89 ? -9.988 0.009 7.257 1.00 96.50 89 LEU A N 1
ATOM 689 C CA . LEU A 1 89 ? -9.367 0.955 6.320 1.00 96.50 89 LEU A CA 1
ATOM 690 C C . LEU A 1 89 ? -10.034 0.913 4.935 1.00 96.50 89 LEU A C 1
ATOM 692 O O . LEU A 1 89 ? -10.255 1.962 4.324 1.00 96.50 89 LEU A O 1
ATOM 696 N N . GLN A 1 90 ? -10.379 -0.281 4.449 1.00 93.75 90 GLN A N 1
ATOM 697 C CA . GLN A 1 90 ? -11.100 -0.465 3.191 1.00 93.75 90 GLN A CA 1
ATOM 698 C C . GLN A 1 90 ? -12.514 0.136 3.245 1.00 93.75 90 GLN A C 1
ATOM 700 O O . GLN A 1 90 ? -12.895 0.850 2.317 1.00 93.75 90 GLN A O 1
ATOM 705 N N . GLU A 1 91 ? -13.278 -0.111 4.314 1.00 94.06 91 GLU A N 1
ATOM 706 C CA . GLU A 1 91 ? -14.641 0.418 4.504 1.00 94.06 91 GLU A CA 1
ATOM 707 C C . GLU A 1 91 ? -14.700 1.952 4.467 1.00 94.06 91 GLU A C 1
ATOM 709 O O . GLU A 1 91 ? -15.708 2.528 4.056 1.00 94.06 91 GLU A O 1
ATOM 714 N N . PHE A 1 92 ? -13.611 2.617 4.861 1.00 91.56 92 PHE A N 1
ATOM 715 C CA . PHE A 1 92 ? -13.497 4.077 4.887 1.00 91.56 92 PHE A CA 1
ATOM 716 C C . PHE A 1 92 ? -12.745 4.672 3.689 1.00 91.56 92 PHE A C 1
ATOM 718 O O . PHE A 1 92 ? -12.329 5.831 3.748 1.00 91.56 92 PHE A O 1
ATOM 725 N N . ASN A 1 93 ? -12.574 3.920 2.597 1.00 91.31 93 ASN A N 1
ATOM 726 C CA . ASN A 1 93 ? -11.880 4.379 1.386 1.00 91.31 93 ASN A CA 1
ATOM 727 C C . ASN A 1 93 ? -10.444 4.881 1.652 1.00 91.31 93 ASN A C 1
ATOM 729 O O . ASN A 1 93 ? -9.919 5.718 0.914 1.00 91.31 93 ASN A O 1
ATOM 733 N N . ALA A 1 94 ? -9.764 4.361 2.679 1.00 94.31 94 ALA A N 1
ATOM 734 C CA . ALA A 1 94 ? -8.372 4.718 2.939 1.00 94.31 94 ALA A CA 1
ATOM 735 C C . ALA A 1 94 ? -7.423 4.420 1.757 1.00 94.31 94 ALA A C 1
ATOM 737 O O . ALA A 1 94 ? -6.514 5.225 1.539 1.00 94.31 94 ALA A O 1
ATOM 738 N N . PRO A 1 95 ? -7.625 3.362 0.935 1.00 91.25 95 PRO A N 1
ATOM 739 C CA . PRO A 1 95 ? -6.809 3.158 -0.260 1.00 91.25 95 PRO A CA 1
ATOM 740 C C . PRO A 1 95 ? -6.785 4.362 -1.207 1.00 91.25 95 PRO A C 1
ATOM 742 O O . PRO A 1 95 ? -5.712 4.724 -1.688 1.00 91.25 95 PRO A O 1
ATOM 745 N N . ASP A 1 96 ? -7.922 5.038 -1.407 1.00 89.38 96 ASP A N 1
ATOM 746 C CA . ASP A 1 96 ? -8.015 6.235 -2.255 1.00 89.38 96 ASP A CA 1
ATOM 747 C C . ASP A 1 96 ? -7.195 7.395 -1.675 1.00 89.38 96 ASP A C 1
ATOM 749 O O . ASP A 1 96 ? -6.571 8.164 -2.412 1.00 89.38 96 ASP A O 1
ATOM 753 N N . ILE A 1 97 ? -7.159 7.509 -0.342 1.00 92.69 97 ILE A N 1
ATOM 754 C CA . ILE A 1 97 ? -6.347 8.505 0.364 1.00 92.69 97 ILE A CA 1
ATOM 755 C C . ILE A 1 97 ? -4.866 8.229 0.106 1.00 92.69 97 ILE A C 1
ATOM 757 O O . ILE A 1 97 ? -4.157 9.119 -0.366 1.00 92.69 97 ILE A O 1
ATOM 761 N N . PHE A 1 98 ? -4.398 7.001 0.352 1.00 91.75 98 PHE A N 1
ATOM 762 C CA . PHE A 1 98 ? -2.994 6.630 0.146 1.00 91.75 98 PHE A CA 1
ATOM 763 C C . PHE A 1 98 ? -2.577 6.790 -1.316 1.00 91.75 98 PHE A C 1
ATOM 765 O O . PHE A 1 98 ? -1.537 7.378 -1.601 1.00 91.75 98 PHE A O 1
ATOM 772 N N . MET A 1 99 ? -3.419 6.368 -2.256 1.00 87.12 99 MET A N 1
ATOM 773 C CA . MET A 1 99 ? -3.226 6.577 -3.693 1.00 87.12 99 MET A CA 1
ATOM 774 C C . MET A 1 99 ? -3.132 8.063 -4.056 1.00 87.12 99 MET A C 1
ATOM 776 O O . MET A 1 99 ? -2.243 8.478 -4.803 1.00 87.12 99 MET A O 1
ATOM 780 N N . GLY A 1 100 ? -4.002 8.893 -3.478 1.00 88.25 100 GLY A N 1
ATOM 781 C CA . GLY A 1 100 ? -3.943 10.345 -3.614 1.00 88.25 100 GLY A CA 1
ATOM 782 C C . GLY A 1 100 ? -2.639 10.936 -3.074 1.00 88.25 100 GLY A C 1
ATOM 783 O O . GLY A 1 100 ? -2.090 11.860 -3.680 1.00 88.25 100 GLY A O 1
ATOM 784 N N . VAL A 1 101 ? -2.111 10.383 -1.978 1.00 89.56 101 VAL A N 1
ATOM 785 C CA . VAL A 1 101 ? -0.807 10.768 -1.426 1.00 89.56 101 VAL A CA 1
ATOM 786 C C . VAL A 1 101 ? 0.328 10.372 -2.360 1.00 89.56 101 VAL A C 1
ATOM 788 O O . VAL A 1 101 ? 1.183 11.206 -2.659 1.00 89.56 101 VAL A O 1
ATOM 791 N N . LEU A 1 102 ? 0.310 9.153 -2.898 1.00 86.25 102 LEU A N 1
ATOM 792 C CA . LEU A 1 102 ? 1.301 8.683 -3.868 1.00 86.25 102 LEU A CA 1
ATOM 793 C C . LEU A 1 102 ? 1.341 9.551 -5.134 1.00 86.25 102 LEU A C 1
ATOM 795 O O . LEU A 1 102 ? 2.424 9.796 -5.674 1.00 86.25 102 LEU A O 1
ATOM 799 N N . ALA A 1 103 ? 0.180 10.039 -5.581 1.00 84.69 103 ALA A N 1
ATOM 800 C CA . ALA A 1 103 ? 0.026 10.915 -6.744 1.00 84.69 103 ALA A CA 1
ATOM 801 C C . ALA A 1 103 ? 0.577 12.329 -6.541 1.00 84.69 103 ALA A C 1
ATOM 803 O O . ALA A 1 103 ? 1.031 12.953 -7.501 1.00 84.69 103 ALA A O 1
ATOM 804 N N . LYS A 1 104 ? 0.519 12.855 -5.316 1.00 86.44 104 LYS A N 1
ATOM 805 C CA . LYS A 1 104 ? 0.756 14.283 -5.050 1.00 86.44 104 LYS A CA 1
ATOM 806 C C . LYS A 1 104 ? 2.016 14.565 -4.243 1.00 86.44 104 LYS A C 1
ATOM 808 O O . LYS A 1 104 ? 2.585 15.645 -4.380 1.00 86.44 104 LYS A O 1
ATOM 813 N N . SER A 1 105 ? 2.440 13.634 -3.394 1.00 86.81 105 SER A N 1
ATOM 814 C CA . SER A 1 105 ? 3.572 13.838 -2.497 1.00 86.81 105 SER A CA 1
ATOM 815 C C . SER A 1 105 ? 4.908 13.723 -3.233 1.00 86.81 105 SER A C 1
ATOM 817 O O . SER A 1 105 ? 5.118 12.825 -4.054 1.00 86.81 105 SER A O 1
ATOM 819 N N . LYS A 1 106 ? 5.841 14.618 -2.898 1.00 85.12 106 LYS A N 1
ATOM 820 C CA . LYS A 1 106 ? 7.254 14.521 -3.292 1.00 85.12 106 LYS A CA 1
ATOM 821 C C . LYS A 1 106 ? 8.117 13.851 -2.214 1.00 85.12 106 LYS A C 1
ATOM 823 O O . LYS A 1 106 ? 9.249 13.496 -2.520 1.00 85.12 106 LYS A O 1
ATOM 828 N N . CYS A 1 107 ? 7.590 13.634 -1.005 1.00 87.56 107 CYS A N 1
ATOM 829 C CA . CYS A 1 107 ? 8.305 13.016 0.111 1.00 87.56 107 CYS A CA 1
ATOM 830 C C . CYS A 1 107 ? 8.478 11.499 -0.116 1.00 87.56 107 CYS A C 1
ATOM 832 O O . CYS A 1 107 ? 7.481 10.763 -0.093 1.00 87.56 107 CYS A O 1
ATOM 834 N N . PRO A 1 108 ? 9.712 10.993 -0.326 1.00 86.38 108 PRO A N 1
ATOM 835 C CA . PRO A 1 108 ? 9.944 9.572 -0.584 1.00 86.38 108 PRO A CA 1
ATOM 836 C C . PRO A 1 108 ? 9.515 8.684 0.585 1.00 86.38 108 PRO A C 1
ATOM 838 O O . PRO A 1 108 ? 8.916 7.635 0.358 1.00 86.38 108 PRO A O 1
ATOM 841 N N . ARG A 1 109 ? 9.755 9.134 1.824 1.00 90.31 109 ARG A N 1
ATOM 842 C CA . ARG A 1 109 ? 9.423 8.387 3.042 1.00 90.31 109 ARG A CA 1
ATOM 843 C C . ARG A 1 109 ? 7.917 8.199 3.210 1.00 90.31 109 ARG A C 1
ATOM 845 O O . ARG A 1 109 ? 7.455 7.082 3.410 1.00 90.31 109 ARG A O 1
ATOM 852 N N . LEU A 1 110 ? 7.135 9.264 3.028 1.00 91.44 110 LEU A N 1
ATOM 853 C CA . LEU A 1 110 ? 5.675 9.178 3.081 1.00 91.44 110 LEU A CA 1
ATOM 854 C C . LEU A 1 110 ? 5.121 8.230 2.007 1.00 91.44 110 LEU A C 1
ATOM 856 O O . LEU A 1 110 ? 4.210 7.446 2.273 1.00 91.44 110 LEU A O 1
ATOM 860 N N . ARG A 1 111 ? 5.683 8.285 0.792 1.00 87.69 111 ARG A N 1
ATOM 861 C CA . ARG A 1 111 ? 5.285 7.391 -0.304 1.00 87.69 111 ARG A CA 1
ATOM 862 C C . ARG A 1 111 ? 5.612 5.935 0.007 1.00 87.69 111 ARG A C 1
ATOM 864 O O . ARG A 1 111 ? 4.768 5.079 -0.230 1.00 87.69 111 ARG A O 1
ATOM 871 N N . GLU A 1 112 ? 6.795 5.661 0.548 1.00 86.69 112 GLU A N 1
ATOM 872 C CA . GLU A 1 112 ? 7.201 4.323 0.989 1.00 86.69 112 GLU A CA 1
ATOM 873 C C . GLU A 1 112 ? 6.210 3.753 2.010 1.00 86.69 112 GLU A C 1
ATOM 875 O O . GLU A 1 112 ? 5.691 2.657 1.807 1.00 86.69 112 GLU A O 1
ATOM 880 N N . ILE A 1 113 ? 5.885 4.523 3.052 1.00 91.25 113 ILE A N 1
ATOM 881 C CA . ILE A 1 113 ? 4.953 4.099 4.104 1.00 91.25 113 ILE A CA 1
ATOM 882 C C . ILE A 1 113 ? 3.555 3.835 3.524 1.00 91.25 113 ILE A C 1
ATOM 884 O O . ILE A 1 113 ? 2.954 2.804 3.818 1.00 91.25 113 ILE A O 1
ATOM 888 N N . CYS A 1 114 ? 3.048 4.713 2.648 1.00 91.81 114 CYS A N 1
ATOM 889 C CA . CYS A 1 114 ? 1.746 4.520 1.994 1.00 91.81 114 CYS A CA 1
ATOM 890 C C . CYS A 1 114 ? 1.711 3.253 1.123 1.00 91.81 114 CYS A C 1
ATOM 892 O O . CYS A 1 114 ? 0.725 2.517 1.156 1.00 91.81 114 CYS A O 1
ATOM 894 N N . VAL A 1 115 ? 2.781 2.970 0.367 1.00 86.19 115 VAL A N 1
ATOM 895 C CA . VAL A 1 115 ? 2.901 1.709 -0.387 1.00 86.19 115 VAL A CA 1
ATOM 896 C C . VAL A 1 115 ? 2.958 0.512 0.563 1.00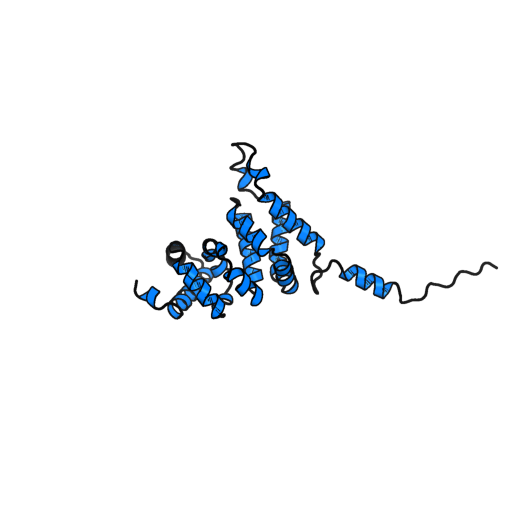 86.19 115 VAL A C 1
ATOM 898 O O . VAL A 1 115 ? 2.332 -0.507 0.287 1.00 86.19 115 VAL A O 1
ATOM 901 N N . GLY A 1 116 ? 3.658 0.635 1.690 1.00 86.75 116 GLY A N 1
ATOM 902 C CA . GLY A 1 116 ? 3.720 -0.390 2.729 1.00 86.75 116 GLY A CA 1
ATOM 903 C C . GLY A 1 116 ? 2.351 -0.736 3.318 1.00 86.75 116 GLY A C 1
ATOM 904 O O . GLY A 1 116 ? 2.006 -1.915 3.394 1.00 86.75 116 GLY A O 1
ATOM 905 N N . ILE A 1 117 ? 1.547 0.277 3.660 1.00 92.06 117 ILE A N 1
ATOM 906 C CA . ILE A 1 117 ? 0.171 0.106 4.158 1.00 92.06 117 ILE A CA 1
ATOM 907 C C . ILE A 1 117 ? -0.704 -0.578 3.105 1.00 92.06 117 ILE A C 1
ATOM 909 O O . ILE A 1 117 ? -1.323 -1.601 3.391 1.00 92.06 117 ILE A O 1
ATOM 913 N N . LEU A 1 118 ? -0.725 -0.053 1.873 1.00 89.00 118 LEU A N 1
ATOM 914 C CA . LEU A 1 118 ? -1.472 -0.659 0.763 1.00 89.00 118 LEU A CA 1
ATOM 915 C C . LEU A 1 118 ? -1.035 -2.106 0.518 1.00 89.00 118 LEU A C 1
ATOM 917 O O . LEU A 1 118 ? -1.863 -2.963 0.212 1.00 89.00 118 LEU A O 1
ATOM 921 N N . GLY A 1 119 ? 0.260 -2.382 0.679 1.00 83.06 119 GLY A N 1
ATOM 922 C CA . GLY A 1 119 ? 0.813 -3.717 0.556 1.00 83.06 119 GLY A CA 1
ATOM 923 C C . GLY A 1 119 ? 0.287 -4.672 1.626 1.00 83.06 119 GLY A C 1
ATOM 924 O O . GLY A 1 119 ? -0.189 -5.754 1.297 1.00 83.06 119 GLY A O 1
ATOM 925 N N . ASN A 1 120 ? 0.290 -4.262 2.894 1.00 88.69 120 ASN A N 1
ATOM 926 C CA . ASN A 1 120 ? -0.292 -5.064 3.971 1.00 88.69 120 ASN A CA 1
ATOM 927 C C . ASN A 1 120 ? -1.792 -5.306 3.751 1.00 88.69 120 ASN A C 1
ATOM 929 O O . ASN A 1 120 ? -2.249 -6.441 3.849 1.00 88.69 120 ASN A O 1
ATOM 933 N N . MET A 1 121 ? -2.546 -4.271 3.368 1.00 90.06 121 MET A N 1
ATOM 934 C CA . MET A 1 121 ? -3.977 -4.384 3.066 1.00 90.06 121 MET A CA 1
ATOM 935 C C . MET A 1 121 ? -4.257 -5.362 1.913 1.00 90.06 121 MET A C 1
ATOM 937 O O . MET A 1 121 ? -5.198 -6.150 1.964 1.00 90.06 121 MET A O 1
ATOM 941 N N . ALA A 1 122 ? -3.414 -5.368 0.880 1.00 84.56 122 ALA A N 1
ATOM 942 C CA . ALA A 1 122 ? -3.521 -6.294 -0.245 1.00 84.56 122 ALA A CA 1
ATOM 943 C C . ALA A 1 122 ? -3.118 -7.748 0.099 1.00 84.56 122 ALA A C 1
ATOM 945 O O . ALA A 1 122 ? -3.213 -8.632 -0.754 1.00 84.56 122 ALA A O 1
ATOM 946 N N . CYS A 1 123 ? -2.724 -8.048 1.340 1.00 83.12 123 CYS A N 1
ATOM 947 C CA . CYS A 1 123 ? -2.647 -9.430 1.823 1.00 83.12 123 CYS A CA 1
ATOM 948 C C . CYS A 1 123 ? -4.035 -10.051 2.066 1.00 83.12 123 CYS A C 1
ATOM 950 O O . CYS A 1 123 ? -4.135 -11.267 2.221 1.00 83.12 123 CYS A O 1
ATOM 952 N N . PHE A 1 124 ? -5.110 -9.258 2.057 1.00 85.75 124 PHE A N 1
ATOM 953 C CA . PHE A 1 124 ? -6.483 -9.743 2.187 1.00 85.75 124 PHE A CA 1
ATOM 954 C C . PHE A 1 124 ? -7.161 -9.780 0.817 1.00 85.75 124 PHE A C 1
ATOM 956 O O . PHE A 1 124 ? -7.109 -8.816 0.054 1.00 85.75 124 PHE A O 1
ATOM 963 N N . GLN A 1 125 ? -7.781 -10.914 0.479 1.00 83.25 125 GLN A N 1
ATOM 964 C CA . GLN A 1 125 ? -8.217 -11.213 -0.890 1.00 83.25 125 GLN A CA 1
ATOM 965 C C . GLN A 1 125 ? -9.171 -10.162 -1.471 1.00 83.25 125 GLN A C 1
ATOM 967 O O . GLN A 1 125 ? -8.919 -9.651 -2.560 1.00 83.25 125 GLN A O 1
ATOM 972 N N . GLU A 1 126 ? -10.237 -9.818 -0.751 1.00 86.19 126 GLU A N 1
ATOM 973 C CA . GLU A 1 126 ? -11.238 -8.857 -1.232 1.00 86.19 126 GLU A CA 1
ATOM 974 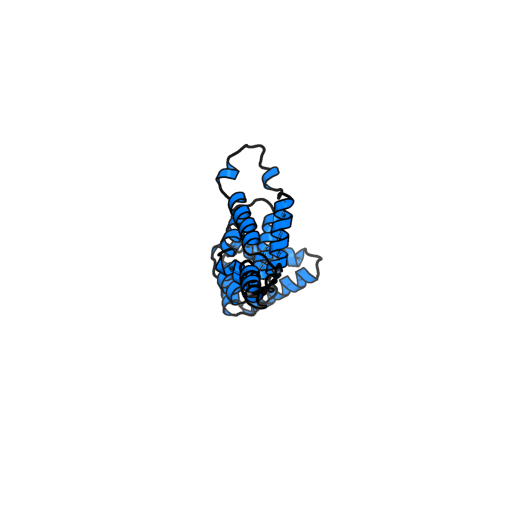C C . GLU A 1 126 ? -10.632 -7.465 -1.452 1.00 86.19 126 GLU A C 1
ATOM 976 O O . GLU A 1 126 ? -10.899 -6.807 -2.461 1.00 86.19 126 GLU A O 1
ATOM 981 N N . ILE A 1 127 ? -9.733 -7.058 -0.553 1.00 87.12 127 ILE A N 1
ATOM 982 C CA . ILE A 1 127 ? -9.033 -5.779 -0.631 1.00 87.12 127 ILE A CA 1
ATOM 983 C C . ILE A 1 127 ? -8.041 -5.774 -1.801 1.00 87.12 127 ILE A C 1
ATOM 985 O O . ILE A 1 127 ? -8.029 -4.822 -2.579 1.00 87.12 127 ILE A O 1
ATOM 989 N N . CYS A 1 128 ? -7.263 -6.847 -2.002 1.00 84.19 128 CYS A N 1
ATOM 990 C CA . CYS A 1 128 ? -6.358 -6.962 -3.152 1.00 84.19 128 CYS A CA 1
ATOM 991 C C . CYS A 1 128 ? -7.124 -6.859 -4.478 1.00 84.19 128 CYS A C 1
ATOM 993 O O . CYS A 1 128 ? -6.683 -6.133 -5.370 1.00 84.19 128 CYS A O 1
ATOM 995 N N . VAL A 1 129 ? -8.279 -7.521 -4.614 1.00 82.06 129 VAL A N 1
ATOM 996 C CA . VAL A 1 129 ? -9.129 -7.412 -5.815 1.00 82.06 129 VAL A CA 1
ATOM 997 C C . VAL A 1 129 ? -9.605 -5.972 -6.022 1.00 82.06 129 VAL A C 1
ATOM 999 O O . VAL A 1 129 ? -9.490 -5.442 -7.133 1.00 82.06 129 VAL A O 1
ATOM 1002 N N . SER A 1 130 ? -10.087 -5.317 -4.960 1.00 84.50 130 SER A N 1
ATOM 1003 C CA . SER A 1 130 ? -10.544 -3.922 -5.013 1.00 84.50 130 SER A CA 1
ATOM 1004 C C . SER A 1 130 ? -9.424 -2.972 -5.440 1.00 84.50 130 SER A C 1
ATOM 1006 O O . SER A 1 130 ? -9.597 -2.205 -6.385 1.00 84.50 130 SER A O 1
ATOM 1008 N N . ILE A 1 131 ? -8.267 -3.047 -4.779 1.00 82.00 131 ILE A N 1
ATOM 1009 C CA . ILE A 1 131 ? -7.101 -2.195 -5.047 1.00 82.00 131 ILE A CA 1
ATOM 1010 C C . ILE A 1 131 ? -6.572 -2.440 -6.468 1.00 82.00 131 ILE A C 1
ATOM 1012 O O . ILE A 1 131 ? -6.337 -1.492 -7.214 1.00 82.00 131 ILE A O 1
ATOM 1016 N N . SER A 1 132 ? -6.447 -3.703 -6.887 1.00 78.50 132 SER A N 1
ATOM 1017 C CA . SER A 1 132 ? -5.930 -4.065 -8.219 1.00 78.50 132 SER A CA 1
ATOM 1018 C C . SER A 1 132 ? -6.826 -3.570 -9.358 1.00 78.50 132 SER A C 1
ATOM 1020 O O . SER A 1 132 ? -6.347 -3.276 -10.454 1.00 78.50 132 SER A O 1
ATOM 1022 N N . SER A 1 133 ? -8.130 -3.450 -9.106 1.00 77.69 133 SER A N 1
ATOM 1023 C CA . SER A 1 133 ? -9.096 -2.956 -10.090 1.00 77.69 133 SER A CA 1
ATOM 1024 C C . SER A 1 133 ? -8.985 -1.444 -10.332 1.00 77.69 133 SER A C 1
ATOM 1026 O O . SER A 1 133 ? -9.443 -0.962 -11.373 1.00 77.69 133 SER A O 1
ATOM 1028 N N . ASP A 1 134 ? -8.335 -0.685 -9.441 1.00 76.19 134 ASP A N 1
ATOM 1029 C CA . ASP A 1 134 ? -8.132 0.754 -9.619 1.00 76.19 134 ASP A CA 1
ATOM 1030 C C . ASP A 1 134 ? -7.129 1.031 -10.750 1.00 76.19 134 ASP A C 1
ATOM 1032 O O . ASP A 1 134 ? -5.998 0.536 -10.782 1.00 76.19 134 ASP A O 1
ATOM 1036 N N . LYS A 1 135 ? -7.550 1.836 -11.728 1.00 71.31 135 LYS A N 1
ATOM 1037 C CA . LYS A 1 135 ? -6.741 2.224 -12.893 1.00 71.31 135 LYS A CA 1
ATOM 1038 C C . LYS A 1 135 ? -5.525 3.066 -12.525 1.00 71.31 135 LYS A C 1
ATOM 1040 O O . LYS A 1 135 ? -4.500 2.980 -13.196 1.00 71.31 135 LYS A O 1
ATOM 1045 N N . ASN A 1 136 ? -5.605 3.811 -11.432 1.00 68.62 136 ASN A N 1
ATOM 1046 C CA . ASN A 1 136 ? -4.558 4.726 -11.001 1.00 68.62 136 ASN A CA 1
ATOM 1047 C C . ASN A 1 136 ? -3.388 4.008 -10.307 1.00 68.62 136 ASN A C 1
ATOM 1049 O O . ASN A 1 136 ? -2.325 4.601 -10.154 1.00 68.62 136 ASN A O 1
ATOM 1053 N N . LEU A 1 137 ? -3.545 2.735 -9.912 1.00 65.00 137 LEU A N 1
ATOM 1054 C CA . LEU A 1 137 ? -2.489 1.970 -9.232 1.00 65.00 137 LEU A CA 1
ATOM 1055 C C . LEU A 1 137 ? -1.353 1.564 -10.187 1.00 65.00 137 LEU A C 1
ATOM 1057 O O . LEU A 1 137 ? -0.236 1.313 -9.737 1.00 65.00 137 LEU A O 1
ATOM 1061 N N . GLY A 1 138 ? -1.633 1.564 -11.501 1.00 57.38 138 GLY A N 1
ATOM 1062 C CA . GLY A 1 138 ? -0.745 1.144 -12.597 1.00 57.38 138 GLY A CA 1
ATOM 1063 C C . GLY A 1 138 ? 0.695 1.665 -12.502 1.00 57.38 138 GLY A C 1
ATOM 1064 O O . GLY A 1 138 ? 1.652 0.954 -12.795 1.00 57.38 138 GLY A O 1
ATOM 1065 N N . CYS A 1 139 ? 0.864 2.905 -12.046 1.00 57.09 139 CYS A N 1
ATOM 1066 C CA . CYS A 1 139 ? 2.167 3.563 -11.972 1.00 57.09 139 CYS A CA 1
ATOM 1067 C C . CYS A 1 139 ? 2.938 3.300 -10.665 1.00 57.09 139 CYS A C 1
ATOM 1069 O O . CYS A 1 139 ? 4.157 3.461 -10.643 1.00 57.09 139 CYS A O 1
ATOM 1071 N N . TYR A 1 140 ? 2.267 2.858 -9.597 1.00 61.72 140 TYR A N 1
ATOM 1072 C CA . TYR A 1 140 ? 2.892 2.476 -8.318 1.00 61.72 140 TYR A CA 1
ATOM 1073 C C . TYR A 1 140 ? 3.126 0.958 -8.212 1.00 61.72 140 TYR A C 1
ATOM 1075 O O . TYR A 1 140 ? 3.676 0.466 -7.224 1.00 61.72 140 TYR A O 1
ATOM 1083 N N . CYS A 1 141 ? 2.750 0.230 -9.271 1.00 58.22 141 CYS A N 1
ATOM 1084 C CA . CYS A 1 141 ? 2.741 -1.220 -9.385 1.00 58.22 141 CYS A CA 1
ATOM 1085 C C . CYS A 1 141 ? 4.061 -1.907 -9.027 1.00 58.22 141 CYS A C 1
ATOM 1087 O O . CYS A 1 141 ? 4.026 -2.917 -8.332 1.00 58.22 141 CYS A O 1
ATOM 1089 N N . THR A 1 142 ? 5.215 -1.385 -9.455 1.00 55.50 142 THR A N 1
ATOM 1090 C CA . THR A 1 142 ? 6.499 -2.090 -9.287 1.00 55.50 142 THR A CA 1
ATOM 1091 C C . THR A 1 142 ? 6.846 -2.325 -7.818 1.00 55.50 142 THR A C 1
ATOM 1093 O O . THR A 1 142 ? 7.336 -3.392 -7.470 1.00 55.50 142 THR A O 1
ATOM 1096 N N . VAL A 1 143 ? 6.570 -1.353 -6.940 1.00 51.06 143 VAL A N 1
ATOM 1097 C CA . VAL A 1 143 ? 6.905 -1.462 -5.510 1.00 51.06 143 VAL A CA 1
ATOM 1098 C C . VAL A 1 143 ? 5.842 -2.264 -4.765 1.00 51.06 143 VAL A C 1
ATOM 1100 O O . VAL A 1 143 ? 6.205 -3.134 -3.976 1.00 51.06 143 VAL A O 1
ATOM 1103 N N . CYS A 1 144 ? 4.552 -2.058 -5.077 1.00 55.09 144 CYS A N 1
ATOM 1104 C CA . CYS A 1 144 ? 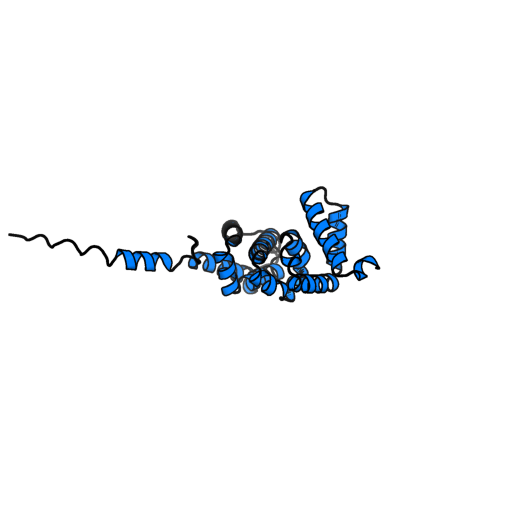3.480 -2.900 -4.542 1.00 55.09 144 CYS A CA 1
ATOM 1105 C C . CYS A 1 144 ? 3.756 -4.371 -4.851 1.00 55.09 144 CYS A C 1
ATOM 1107 O O . CYS A 1 144 ? 3.875 -5.142 -3.917 1.00 55.09 144 CYS A O 1
ATOM 1109 N N . MET A 1 145 ? 3.979 -4.745 -6.115 1.00 55.94 145 MET A N 1
ATOM 1110 C CA . MET A 1 145 ? 4.198 -6.140 -6.528 1.00 55.94 145 MET A CA 1
ATOM 1111 C C . MET A 1 145 ? 5.376 -6.841 -5.841 1.00 55.94 145 MET A C 1
ATOM 1113 O O . MET A 1 145 ? 5.340 -8.053 -5.653 1.00 55.94 145 MET A O 1
ATOM 1117 N N . ILE A 1 146 ? 6.432 -6.100 -5.498 1.00 55.28 146 ILE A N 1
ATOM 1118 C CA . ILE A 1 146 ? 7.613 -6.655 -4.823 1.00 55.28 146 ILE A CA 1
ATOM 1119 C C . ILE A 1 146 ? 7.340 -6.853 -3.324 1.00 55.28 146 ILE A C 1
ATOM 1121 O O . ILE A 1 146 ? 7.818 -7.824 -2.727 1.00 55.28 146 ILE A O 1
ATOM 1125 N N . GLN A 1 147 ? 6.584 -5.936 -2.711 1.00 52.34 147 GLN A N 1
ATOM 1126 C CA . GLN A 1 147 ? 6.276 -5.959 -1.281 1.00 52.34 147 GLN A CA 1
ATOM 1127 C C . GLN A 1 147 ? 5.102 -6.902 -0.964 1.00 52.34 147 GLN A C 1
ATOM 1129 O O . GLN A 1 147 ? 5.180 -7.668 -0.002 1.00 52.34 147 GLN A O 1
ATOM 1134 N N . THR A 1 148 ? 4.049 -6.911 -1.792 1.00 54.06 148 THR A N 1
ATOM 1135 C CA . THR A 1 148 ? 2.934 -7.867 -1.732 1.00 54.06 148 THR A CA 1
ATOM 1136 C C . THR A 1 148 ? 3.364 -9.197 -2.314 1.00 54.06 148 THR A C 1
ATOM 1138 O O . THR A 1 148 ? 3.013 -9.580 -3.426 1.00 54.06 148 THR A O 1
ATOM 1141 N N . HIS A 1 149 ? 4.145 -9.915 -1.512 1.00 57.31 149 HIS A N 1
ATOM 1142 C CA . HIS A 1 149 ? 4.342 -11.355 -1.589 1.00 57.31 149 HIS A CA 1
ATOM 1143 C C . HIS A 1 149 ? 3.208 -12.057 -2.337 1.00 57.31 149 HIS A C 1
ATOM 1145 O O . HIS A 1 149 ? 2.144 -12.161 -1.748 1.00 57.31 149 HIS A O 1
ATOM 1151 N N . LEU A 1 150 ? 3.450 -12.550 -3.563 1.00 52.50 150 LEU A N 1
ATOM 1152 C CA . LEU A 1 150 ? 2.851 -13.717 -4.248 1.00 52.50 150 LEU A CA 1
ATOM 1153 C C . LEU A 1 150 ? 1.320 -13.959 -4.199 1.00 52.50 150 LEU A C 1
ATOM 1155 O O . LEU A 1 150 ? 0.835 -14.841 -4.897 1.00 52.50 150 LEU A O 1
ATOM 1159 N N . LEU A 1 151 ? 0.528 -13.255 -3.400 1.00 52.34 151 LEU A N 1
ATOM 1160 C CA . LEU A 1 151 ? -0.841 -13.589 -3.031 1.00 52.34 151 LEU A CA 1
ATOM 1161 C C . LEU A 1 151 ? -1.802 -12.991 -4.044 1.00 52.34 151 LEU A C 1
ATOM 1163 O O . LEU A 1 151 ? -2.654 -13.707 -4.565 1.00 52.34 151 LEU A O 1
ATOM 1167 N N . CYS A 1 152 ? -1.568 -11.733 -4.422 1.00 59.16 152 CYS A N 1
ATOM 1168 C CA . CYS A 1 152 ? -2.227 -11.122 -5.568 1.00 59.16 152 CYS A CA 1
ATOM 1169 C C . CYS A 1 152 ? -1.940 -11.927 -6.858 1.00 59.16 152 CYS A C 1
ATOM 1171 O O . CYS A 1 152 ? -2.802 -12.056 -7.715 1.00 59.16 152 CYS A O 1
ATOM 1173 N N . TRP A 1 153 ? -0.777 -12.580 -6.961 1.00 60.91 153 TRP A N 1
ATOM 1174 C CA . TRP A 1 153 ? -0.396 -13.397 -8.123 1.00 60.91 153 TRP A CA 1
ATOM 1175 C C . TRP A 1 153 ? -0.901 -14.849 -8.071 1.00 60.91 153 TRP A C 1
ATOM 1177 O O . TRP A 1 153 ? -1.062 -15.495 -9.108 1.00 60.91 153 TRP A O 1
ATOM 1187 N N . LYS A 1 154 ? -1.197 -15.373 -6.876 1.00 63.66 154 LYS A N 1
ATOM 1188 C CA . LYS A 1 154 ? -1.879 -16.666 -6.693 1.00 63.66 154 LYS A CA 1
ATOM 1189 C C . LYS A 1 154 ? -3.356 -16.605 -7.080 1.00 63.66 154 LYS A C 1
ATOM 1191 O O . LYS A 1 154 ? -3.944 -17.642 -7.382 1.00 63.66 154 LYS A O 1
ATOM 1196 N N . GLN A 1 155 ? -3.955 -15.418 -7.075 1.00 70.50 155 GLN A N 1
ATOM 1197 C CA . GLN A 1 155 ? -5.343 -15.209 -7.467 1.00 70.50 155 GLN A CA 1
ATOM 1198 C C . GLN A 1 155 ? -5.417 -14.930 -8.970 1.00 70.50 155 GLN A C 1
ATOM 1200 O O . GLN A 1 155 ? -4.947 -13.899 -9.436 1.00 70.50 155 GLN A O 1
ATOM 1205 N N . ALA A 1 156 ? -6.019 -15.842 -9.736 1.00 71.94 156 ALA A N 1
ATOM 1206 C CA . ALA A 1 156 ? -6.051 -15.748 -11.198 1.00 71.94 156 ALA A CA 1
ATOM 1207 C C . ALA A 1 156 ? -6.706 -14.450 -11.713 1.00 71.94 156 ALA A C 1
ATOM 1209 O O . ALA A 1 156 ? -6.222 -13.857 -12.676 1.00 71.94 156 ALA A O 1
ATOM 1210 N N . GLU A 1 157 ? -7.775 -13.996 -11.051 1.00 73.38 157 GLU A N 1
ATOM 1211 C CA . GLU A 1 157 ? -8.489 -12.761 -11.401 1.00 73.38 157 GLU A CA 1
ATOM 1212 C C . GLU A 1 157 ? -7.570 -11.544 -11.287 1.00 73.38 157 GLU A C 1
ATOM 1214 O O . GLU A 1 157 ? -7.396 -10.796 -12.246 1.00 73.38 157 GLU A O 1
ATOM 1219 N N . VAL A 1 158 ? -6.898 -11.406 -10.146 1.00 77.12 158 VAL A N 1
ATOM 1220 C CA . VAL A 1 158 ? -5.956 -10.319 -9.889 1.00 77.12 158 VAL A CA 1
ATOM 1221 C C . VAL A 1 158 ? -4.753 -10.415 -10.823 1.00 77.12 158 VAL A C 1
ATOM 1223 O O . VAL A 1 158 ? -4.392 -9.427 -11.458 1.00 77.12 158 VAL A O 1
ATOM 1226 N N . ALA A 1 159 ? -4.166 -11.601 -10.969 1.00 78.12 159 ALA A N 1
ATOM 1227 C CA . ALA A 1 159 ? -2.989 -11.808 -11.801 1.00 78.12 159 ALA A CA 1
ATOM 1228 C C . ALA A 1 159 ? -3.210 -11.338 -13.250 1.00 78.12 159 ALA A C 1
ATOM 1230 O O . ALA A 1 159 ? -2.349 -10.660 -13.805 1.00 78.12 159 ALA A O 1
ATOM 1231 N N . SER A 1 160 ? -4.385 -11.608 -13.832 1.00 78.81 160 SER A N 1
ATOM 1232 C CA . SER A 1 160 ? -4.726 -11.134 -15.182 1.00 78.81 160 SER A CA 1
ATOM 1233 C C . SER A 1 160 ? -4.750 -9.605 -15.296 1.00 78.81 160 SER A C 1
ATOM 1235 O O . SER A 1 160 ? -4.198 -9.051 -16.246 1.00 78.81 160 SER A O 1
ATOM 1237 N N . VAL A 1 161 ? -5.294 -8.917 -14.286 1.00 79.62 161 VAL A N 1
ATOM 1238 C CA . VAL A 1 161 ? -5.313 -7.451 -14.227 1.00 79.62 161 VAL A CA 1
ATOM 1239 C C . VAL A 1 161 ? -3.888 -6.904 -14.167 1.00 79.62 161 VAL A C 1
ATOM 1241 O O . VAL A 1 161 ? -3.555 -5.982 -14.907 1.00 79.62 161 VAL A O 1
ATOM 1244 N N . TRP A 1 162 ? -3.016 -7.488 -13.342 1.00 78.25 162 TRP A N 1
ATOM 1245 C CA . TRP A 1 162 ? -1.623 -7.040 -13.234 1.00 78.25 162 TRP A CA 1
ATOM 1246 C C . TRP A 1 162 ? -0.827 -7.255 -14.519 1.00 78.25 162 TRP A C 1
ATOM 1248 O O . TRP A 1 162 ? -0.074 -6.365 -14.904 1.00 78.25 162 TRP A O 1
ATOM 1258 N N . VAL A 1 163 ? -1.030 -8.371 -15.222 1.00 80.00 163 VAL A N 1
ATOM 1259 C CA . VAL A 1 163 ? -0.419 -8.605 -16.542 1.00 80.00 163 VAL A CA 1
ATOM 1260 C C . VAL A 1 163 ? -0.805 -7.495 -17.523 1.00 80.00 163 VAL A C 1
ATOM 1262 O O . VAL A 1 163 ? 0.062 -6.929 -18.191 1.00 80.00 163 VAL A O 1
ATOM 1265 N N . GLU A 1 164 ? -2.090 -7.132 -17.581 1.00 80.81 164 GLU A N 1
ATOM 1266 C CA . GLU A 1 164 ? -2.554 -6.027 -18.426 1.00 80.81 164 GLU A CA 1
ATOM 1267 C C . GLU A 1 164 ? -1.906 -4.695 -18.028 1.00 80.81 164 GLU A C 1
ATOM 1269 O O . GLU A 1 164 ? -1.413 -3.974 -18.896 1.00 80.81 164 GLU A O 1
ATOM 1274 N N . ARG A 1 165 ? -1.816 -4.387 -16.727 1.00 77.06 165 ARG A N 1
ATOM 1275 C CA . ARG A 1 165 ? -1.194 -3.136 -16.254 1.00 77.06 165 ARG A CA 1
ATOM 1276 C C . ARG A 1 165 ? 0.291 -3.049 -16.550 1.00 77.06 165 ARG A C 1
ATOM 1278 O O . ARG A 1 165 ? 0.761 -1.972 -16.913 1.00 77.06 165 ARG A O 1
ATOM 1285 N N . ILE A 1 166 ? 1.020 -4.152 -16.410 1.00 78.44 166 ILE A N 1
ATOM 1286 C CA . ILE A 1 166 ? 2.447 -4.203 -16.739 1.00 78.44 166 ILE A CA 1
ATOM 1287 C C . ILE A 1 166 ? 2.641 -3.929 -18.231 1.00 78.44 166 ILE A C 1
ATOM 1289 O O . ILE A 1 166 ? 3.498 -3.126 -18.597 1.00 78.44 166 ILE A O 1
ATOM 1293 N N . ARG A 1 167 ? 1.782 -4.496 -19.087 1.00 79.31 167 ARG A N 1
ATOM 1294 C CA . ARG A 1 167 ? 1.803 -4.226 -20.531 1.00 79.31 167 ARG A CA 1
ATOM 1295 C C . ARG A 1 167 ? 1.522 -2.756 -20.857 1.00 79.31 167 ARG A C 1
ATOM 1297 O O . ARG A 1 167 ? 2.130 -2.202 -21.769 1.00 79.31 167 ARG A O 1
ATOM 1304 N N . GLU A 1 168 ? 0.620 -2.115 -20.118 1.00 81.06 168 GLU A N 1
ATOM 1305 C CA . GLU A 1 168 ? 0.321 -0.683 -20.265 1.00 81.06 168 GLU A CA 1
ATOM 1306 C C . GLU A 1 168 ? 1.468 0.231 -19.793 1.00 81.06 168 GLU A C 1
ATOM 1308 O O . GLU A 1 168 ? 1.525 1.391 -20.204 1.00 81.06 168 GLU A O 1
ATOM 1313 N N . HIS A 1 169 ? 2.401 -0.276 -18.977 1.00 76.50 169 HIS A N 1
ATOM 1314 C CA . HIS A 1 169 ? 3.499 0.499 -18.389 1.00 76.50 169 HIS A CA 1
ATOM 1315 C C . HIS A 1 169 ? 4.874 -0.131 -18.683 1.00 76.50 169 HIS A C 1
ATOM 1317 O O . HIS A 1 169 ? 5.502 -0.696 -17.784 1.00 76.50 169 HIS A O 1
ATOM 1323 N N . PRO A 1 170 ? 5.422 0.034 -19.905 1.00 77.75 170 PRO A N 1
ATOM 1324 C CA . PRO A 1 170 ? 6.679 -0.603 -20.309 1.00 77.75 170 PRO A CA 1
ATOM 1325 C C . PRO A 1 170 ? 7.893 -0.301 -19.414 1.00 77.75 170 PRO A C 1
ATOM 1327 O O . PRO A 1 170 ? 8.794 -1.126 -19.300 1.00 77.75 170 PRO A O 1
ATOM 1330 N N . ALA A 1 171 ? 7.905 0.843 -18.721 1.00 80.62 171 ALA A N 1
ATOM 1331 C CA . ALA A 1 171 ? 8.962 1.207 -17.770 1.00 80.62 171 ALA A CA 1
ATOM 1332 C C . ALA A 1 171 ? 9.105 0.216 -16.590 1.00 80.62 171 ALA A C 1
ATOM 1334 O O . ALA A 1 171 ? 10.140 0.183 -15.914 1.00 80.62 171 ALA A O 1
ATOM 1335 N N . ILE A 1 172 ? 8.079 -0.603 -16.329 1.00 79.06 172 ILE A N 1
ATOM 1336 C CA . ILE A 1 172 ? 8.138 -1.676 -15.332 1.00 79.06 172 ILE A CA 1
ATOM 1337 C C . ILE A 1 172 ? 9.147 -2.747 -15.763 1.00 79.06 172 ILE A C 1
ATOM 1339 O O . ILE A 1 172 ? 9.914 -3.212 -14.921 1.00 79.06 172 ILE A O 1
ATOM 1343 N N . TYR A 1 173 ? 9.226 -3.079 -17.057 1.00 80.50 173 TYR A N 1
ATOM 1344 C CA . TYR A 1 173 ? 10.211 -4.037 -17.570 1.00 80.50 173 TYR A CA 1
ATOM 1345 C C . TYR A 1 173 ? 11.640 -3.544 -17.348 1.00 80.50 173 TYR A C 1
ATOM 1347 O O . TYR A 1 173 ? 12.467 -4.292 -16.831 1.00 80.50 173 TYR A O 1
ATOM 1355 N N . ASP A 1 174 ? 11.914 -2.269 -17.639 1.00 82.75 174 ASP A N 1
ATOM 1356 C CA . ASP A 1 174 ? 13.228 -1.662 -17.393 1.00 82.75 174 ASP A CA 1
ATOM 1357 C C . ASP A 1 174 ? 13.608 -1.733 -15.909 1.00 82.75 174 ASP A C 1
ATOM 1359 O O . ASP A 1 174 ? 14.746 -2.054 -15.565 1.00 82.75 174 ASP A O 1
ATOM 1363 N N . SER A 1 175 ? 12.640 -1.495 -15.020 1.00 82.94 175 SER A N 1
ATOM 1364 C CA . SER A 1 175 ? 12.839 -1.570 -13.568 1.00 82.94 175 SER A CA 1
ATOM 1365 C C . SER A 1 175 ? 13.140 -2.997 -13.101 1.00 82.94 175 SER A C 1
ATOM 1367 O O . SER A 1 175 ? 14.071 -3.206 -12.324 1.00 82.94 175 SER A O 1
ATOM 1369 N N . ILE A 1 176 ? 12.392 -3.987 -13.596 1.00 83.12 176 ILE A N 1
ATOM 1370 C CA . ILE A 1 176 ? 12.615 -5.410 -13.301 1.00 83.12 176 ILE A CA 1
ATOM 1371 C C . ILE A 1 176 ? 14.002 -5.839 -13.792 1.00 83.12 176 ILE A C 1
ATOM 1373 O O . ILE A 1 176 ? 14.783 -6.394 -13.018 1.00 83.12 176 ILE A O 1
ATOM 1377 N N . CYS A 1 177 ? 14.343 -5.529 -15.046 1.00 86.44 177 CYS A N 1
ATOM 1378 C CA . CYS A 1 177 ? 15.649 -5.824 -15.634 1.00 86.44 177 CYS A CA 1
ATOM 1379 C C . CYS A 1 177 ? 16.784 -5.162 -14.849 1.00 86.44 177 CYS A C 1
ATOM 1381 O O . CYS A 1 177 ? 17.802 -5.805 -14.573 1.00 86.44 177 CYS A O 1
ATOM 1383 N N . PHE A 1 178 ? 16.607 -3.902 -14.444 1.00 87.12 178 PHE A N 1
ATOM 1384 C CA . PHE A 1 178 ? 17.574 -3.183 -13.622 1.00 87.12 178 PHE A CA 1
ATOM 1385 C C . PHE A 1 178 ? 17.790 -3.866 -12.268 1.00 87.12 178 PHE A C 1
ATOM 1387 O O . PHE A 1 178 ? 18.943 -4.101 -11.900 1.00 87.12 178 PHE A O 1
ATOM 1394 N N . ILE A 1 179 ? 16.721 -4.234 -11.552 1.00 86.81 179 ILE A N 1
ATOM 1395 C CA . ILE A 1 179 ? 16.821 -4.914 -10.249 1.00 86.81 179 ILE A CA 1
ATOM 1396 C C . ILE A 1 179 ? 17.511 -6.270 -10.407 1.00 86.81 179 ILE A C 1
ATOM 1398 O O . ILE A 1 179 ? 18.471 -6.543 -9.689 1.00 86.81 179 ILE A O 1
ATOM 1402 N N . MET A 1 180 ? 17.078 -7.082 -11.375 1.00 86.00 180 MET A N 1
ATOM 1403 C CA . MET A 1 180 ? 17.656 -8.404 -11.645 1.00 86.00 180 MET A CA 1
ATOM 1404 C C . MET A 1 180 ? 19.140 -8.336 -12.027 1.00 86.00 180 MET A C 1
ATOM 1406 O O . MET A 1 180 ? 19.905 -9.227 -11.670 1.00 86.00 180 MET A O 1
ATOM 1410 N N . SER A 1 181 ? 19.559 -7.276 -12.726 1.00 90.44 181 SER A N 1
ATOM 1411 C CA . SER A 1 181 ? 20.950 -7.108 -13.173 1.00 90.44 181 SER A CA 1
ATOM 1412 C C . SER A 1 181 ? 21.861 -6.453 -12.132 1.00 90.44 181 SER A C 1
ATOM 1414 O O . SER A 1 181 ? 23.075 -6.642 -12.185 1.00 90.44 181 SER A O 1
ATOM 1416 N N . SER A 1 182 ? 21.301 -5.654 -11.217 1.00 91.25 182 SER A N 1
ATOM 1417 C CA . SER A 1 182 ? 22.084 -4.729 -10.378 1.00 91.25 182 SER A CA 1
ATOM 1418 C C . SER A 1 182 ? 21.984 -5.003 -8.878 1.00 91.25 182 SER A C 1
ATOM 1420 O O .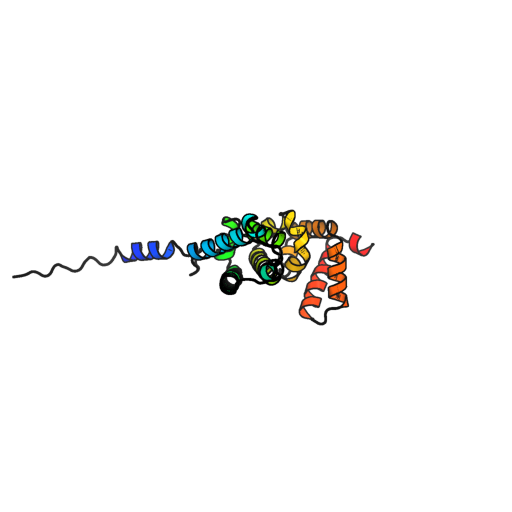 SER A 1 182 ? 22.850 -4.560 -8.124 1.00 91.25 182 SER A O 1
ATOM 1422 N N . SER A 1 183 ? 20.936 -5.692 -8.416 1.00 89.62 183 SER A N 1
ATOM 1423 C CA . SER A 1 183 ? 20.732 -5.956 -6.991 1.00 89.62 183 SER A CA 1
ATOM 1424 C C . SER A 1 183 ? 21.715 -7.002 -6.468 1.00 89.62 183 SER A C 1
ATOM 1426 O O . SER A 1 183 ? 21.974 -8.017 -7.108 1.00 89.62 183 SER A O 1
ATOM 1428 N N . THR A 1 184 ? 22.220 -6.787 -5.255 1.00 92.50 184 THR A N 1
ATOM 1429 C CA . THR A 1 184 ? 22.966 -7.791 -4.477 1.00 92.50 184 THR A CA 1
ATOM 1430 C C . THR A 1 184 ? 22.133 -8.384 -3.338 1.00 92.50 184 THR A C 1
ATOM 1432 O O . THR A 1 184 ? 22.601 -9.268 -2.621 1.00 92.50 184 THR A O 1
ATOM 1435 N N . ASN A 1 185 ? 20.895 -7.913 -3.162 1.00 89.69 185 ASN A N 1
ATOM 1436 C CA . ASN A 1 185 ? 19.964 -8.435 -2.172 1.00 89.69 185 ASN A CA 1
ATOM 1437 C C . ASN A 1 185 ? 19.302 -9.707 -2.723 1.00 89.69 185 ASN A C 1
ATOM 1439 O O . ASN A 1 185 ? 18.485 -9.641 -3.642 1.00 89.69 185 ASN A O 1
ATOM 1443 N N . VAL A 1 186 ? 19.670 -10.855 -2.150 1.00 89.94 186 VAL A N 1
ATOM 1444 C CA . VAL A 1 186 ? 19.189 -12.178 -2.574 1.00 89.94 186 VAL A CA 1
ATOM 1445 C C . VAL A 1 186 ? 17.677 -12.305 -2.408 1.00 89.94 186 VAL A C 1
ATOM 1447 O O . VAL A 1 186 ? 17.021 -12.799 -3.317 1.00 89.94 186 VAL A O 1
ATOM 1450 N N . ASP A 1 187 ? 17.110 -11.813 -1.306 1.00 84.12 187 ASP A N 1
ATOM 1451 C CA . ASP A 1 187 ? 15.669 -11.909 -1.052 1.00 84.12 187 ASP A CA 1
ATOM 1452 C C . ASP A 1 187 ? 14.869 -11.107 -2.082 1.00 84.12 187 ASP A C 1
ATOM 1454 O O . ASP A 1 187 ? 13.848 -11.571 -2.588 1.00 84.12 187 ASP A O 1
ATOM 1458 N N . LEU A 1 188 ? 15.358 -9.916 -2.442 1.00 82.94 188 LEU A N 1
ATOM 1459 C CA . LEU A 1 188 ? 14.761 -9.107 -3.501 1.00 82.94 188 LEU A CA 1
ATOM 1460 C C . LEU A 1 188 ? 14.844 -9.816 -4.859 1.00 82.94 188 LEU A C 1
ATOM 1462 O O . LEU A 1 188 ? 13.855 -9.856 -5.585 1.00 82.94 188 LEU A O 1
ATOM 1466 N N . LEU A 1 189 ? 16.002 -10.394 -5.193 1.00 88.44 189 LEU A N 1
ATOM 1467 C CA . LEU A 1 189 ? 16.192 -11.124 -6.449 1.00 88.44 189 LEU A CA 1
ATOM 1468 C C . LEU A 1 189 ? 15.289 -12.356 -6.548 1.00 88.44 189 LEU A C 1
ATOM 1470 O O . LEU A 1 189 ? 14.723 -12.597 -7.609 1.00 88.44 189 LEU A O 1
ATOM 1474 N N . VAL A 1 190 ? 15.122 -13.111 -5.458 1.00 86.62 190 VAL A N 1
ATOM 1475 C CA . VAL A 1 190 ? 14.205 -14.260 -5.416 1.00 86.62 190 VAL A CA 1
ATOM 1476 C C . VAL A 1 190 ? 12.776 -13.799 -5.691 1.00 86.62 190 VAL A C 1
ATOM 1478 O O . VAL A 1 190 ? 12.140 -14.326 -6.598 1.00 86.62 190 VAL A O 1
ATOM 1481 N N . LYS A 1 191 ? 12.303 -12.762 -4.990 1.00 80.69 191 LYS A N 1
ATOM 1482 C CA . LYS A 1 191 ? 10.940 -12.234 -5.168 1.00 80.69 191 LYS A CA 1
ATOM 1483 C C . LYS A 1 191 ? 10.687 -11.723 -6.586 1.00 80.69 191 LYS A C 1
ATOM 1485 O O . LYS A 1 191 ? 9.662 -12.033 -7.182 1.00 80.69 191 LYS A O 1
ATOM 1490 N N . VAL A 1 192 ? 11.617 -10.946 -7.145 1.00 82.75 192 VAL A N 1
ATOM 1491 C CA . VAL A 1 192 ? 11.485 -10.438 -8.520 1.00 82.75 192 VAL A CA 1
ATOM 1492 C C . VAL A 1 192 ? 11.563 -11.582 -9.532 1.00 82.75 192 VAL A C 1
ATOM 1494 O O . VAL A 1 192 ? 10.809 -11.581 -10.501 1.00 82.75 192 VAL A O 1
ATOM 1497 N N . GLY A 1 193 ? 12.407 -12.587 -9.290 1.00 85.75 193 GLY A N 1
ATOM 1498 C CA . GLY A 1 193 ? 12.471 -13.798 -10.105 1.00 85.75 193 GLY A CA 1
ATOM 1499 C C . GLY A 1 193 ? 11.148 -14.565 -10.131 1.00 85.75 193 GLY A C 1
ATOM 1500 O O . GLY A 1 193 ? 10.699 -14.942 -11.207 1.00 85.75 193 GLY A O 1
ATOM 1501 N N . GLU A 1 194 ? 10.488 -14.734 -8.984 1.00 83.62 194 GLU A N 1
ATOM 1502 C CA . GLU A 1 194 ? 9.164 -15.372 -8.897 1.00 83.62 194 GLU A CA 1
ATOM 1503 C C . GLU A 1 194 ? 8.082 -14.579 -9.648 1.00 83.62 194 GLU A C 1
ATOM 1505 O O . GLU A 1 194 ? 7.225 -15.168 -10.308 1.00 83.62 194 GLU A O 1
ATOM 1510 N N . VAL A 1 195 ? 8.127 -13.243 -9.584 1.00 80.06 195 VAL A N 1
ATOM 1511 C CA . VAL A 1 195 ? 7.242 -12.371 -10.376 1.00 80.06 195 VAL A CA 1
ATOM 1512 C C . VAL A 1 195 ? 7.490 -12.567 -11.872 1.00 80.06 195 VAL A C 1
ATOM 1514 O O . VAL A 1 195 ? 6.542 -12.702 -12.635 1.00 80.06 195 VAL A O 1
ATOM 1517 N N . VAL A 1 196 ? 8.747 -12.609 -12.315 1.00 84.25 196 VAL A N 1
ATOM 1518 C CA . VAL A 1 196 ? 9.083 -12.816 -13.734 1.00 84.25 196 VAL A CA 1
ATOM 1519 C C . VAL A 1 196 ? 8.645 -14.198 -14.220 1.00 84.25 196 VAL A C 1
ATOM 1521 O O . VAL A 1 196 ? 8.005 -14.294 -15.264 1.00 84.25 196 VAL A O 1
ATOM 1524 N N . ASP A 1 197 ? 8.935 -15.249 -13.451 1.00 84.81 197 ASP A N 1
ATOM 1525 C CA . ASP A 1 197 ? 8.530 -16.629 -13.750 1.00 84.81 197 ASP A CA 1
ATOM 1526 C C . ASP A 1 197 ? 7.017 -16.714 -13.964 1.00 84.81 197 ASP A C 1
ATOM 1528 O O . ASP A 1 197 ? 6.524 -17.160 -15.001 1.00 84.81 197 ASP A O 1
ATOM 1532 N N . LYS A 1 198 ? 6.260 -16.138 -13.029 1.00 80.44 198 LYS A N 1
ATOM 1533 C CA . LYS A 1 198 ? 4.808 -16.155 -13.107 1.00 80.44 198 LYS A CA 1
ATOM 1534 C C . LYS A 1 198 ? 4.248 -15.240 -14.204 1.00 80.44 198 LYS A C 1
ATOM 1536 O O . LYS A 1 198 ? 3.137 -15.469 -14.680 1.00 80.44 198 LYS A O 1
ATOM 1541 N N . LEU A 1 199 ? 4.988 -14.213 -14.619 1.00 80.94 199 LEU A N 1
ATOM 1542 C CA . LEU A 1 199 ? 4.578 -13.316 -15.697 1.00 80.94 199 LEU A CA 1
ATOM 1543 C C . LEU A 1 199 ? 4.662 -14.064 -17.024 1.00 80.94 199 LEU A C 1
ATOM 1545 O O . LEU A 1 199 ? 3.734 -13.996 -17.825 1.00 80.94 199 LEU A O 1
ATOM 1549 N N . PHE A 1 200 ? 5.735 -14.833 -17.211 1.00 83.88 200 PHE A N 1
ATOM 1550 C CA . PHE A 1 200 ? 5.907 -15.697 -18.373 1.00 83.88 200 PHE A CA 1
ATOM 1551 C C . PHE A 1 200 ? 4.897 -16.847 -18.417 1.00 83.88 200 PHE A C 1
ATOM 1553 O O . PHE A 1 200 ? 4.420 -17.169 -19.503 1.00 83.88 200 PHE A O 1
ATOM 1560 N N . ASP A 1 201 ? 4.500 -17.403 -17.267 1.00 83.19 201 ASP A N 1
ATOM 1561 C CA . ASP A 1 201 ? 3.400 -18.379 -17.181 1.00 83.19 201 ASP A CA 1
ATOM 1562 C C . ASP A 1 201 ? 2.059 -17.819 -17.690 1.00 83.19 201 ASP A C 1
ATOM 1564 O O . ASP A 1 201 ? 1.228 -18.556 -18.221 1.00 83.19 201 ASP A O 1
ATOM 1568 N N . LEU A 1 202 ? 1.793 -16.533 -17.440 1.00 81.38 202 LEU A N 1
ATOM 1569 C CA . LEU A 1 202 ? 0.499 -15.901 -17.719 1.00 81.38 202 LEU A CA 1
ATOM 1570 C C . LEU A 1 202 ? 0.456 -15.184 -19.071 1.00 81.38 202 LEU A C 1
ATOM 1572 O O . LEU A 1 202 ? -0.626 -14.990 -19.629 1.00 81.38 202 LEU A O 1
ATOM 1576 N N . ASP A 1 203 ? 1.611 -14.791 -19.598 1.00 77.56 203 ASP A N 1
ATOM 1577 C CA . ASP A 1 203 ? 1.743 -14.072 -20.858 1.00 77.56 203 ASP A CA 1
ATOM 1578 C C . ASP A 1 203 ? 2.950 -14.588 -21.648 1.00 77.56 203 ASP A C 1
ATOM 1580 O O . ASP A 1 203 ? 4.012 -13.972 -21.701 1.00 77.56 203 ASP A O 1
ATOM 1584 N N . GLU A 1 204 ? 2.763 -15.727 -22.318 1.00 70.50 204 GLU A N 1
ATOM 1585 C CA . GLU A 1 204 ? 3.795 -16.372 -23.144 1.00 70.50 204 GLU A CA 1
ATOM 1586 C C . GLU A 1 204 ? 4.366 -15.451 -24.240 1.00 70.50 204 GLU A C 1
ATOM 1588 O O . GLU A 1 204 ? 5.473 -15.680 -24.731 1.00 70.50 204 GLU A O 1
ATOM 1593 N N . LYS A 1 205 ? 3.641 -14.392 -24.632 1.00 70.75 205 LYS A N 1
ATOM 1594 C CA . LYS A 1 205 ? 4.109 -13.434 -25.644 1.00 70.75 205 LYS A CA 1
ATOM 1595 C C . LYS A 1 205 ? 5.291 -12.606 -25.155 1.00 70.75 205 LYS A C 1
ATOM 1597 O O . LYS A 1 205 ? 6.118 -12.232 -25.978 1.00 70.75 205 LYS A O 1
ATOM 1602 N N . LEU A 1 206 ? 5.409 -12.389 -23.843 1.00 66.75 206 LEU A N 1
ATOM 1603 C CA . LEU A 1 206 ? 6.548 -11.690 -23.242 1.00 66.75 206 LEU A CA 1
ATOM 1604 C C . LEU A 1 206 ? 7.875 -12.433 -23.415 1.00 66.75 206 LEU A C 1
ATOM 1606 O O . LEU A 1 206 ? 8.923 -11.812 -23.305 1.00 66.75 206 LEU A O 1
ATOM 1610 N N . MET A 1 207 ? 7.853 -13.740 -23.693 1.00 60.25 207 MET A N 1
ATOM 1611 C CA . MET A 1 207 ? 9.071 -14.508 -23.984 1.00 60.25 207 MET A CA 1
ATOM 1612 C C . MET A 1 207 ? 9.536 -14.396 -25.445 1.00 60.25 207 MET A C 1
ATOM 1614 O O . MET A 1 207 ? 10.604 -14.907 -25.784 1.00 60.25 207 MET A O 1
ATOM 1618 N N . LEU A 1 208 ? 8.716 -13.818 -26.327 1.00 57.72 208 LEU A N 1
ATOM 1619 C CA . LEU A 1 208 ? 8.933 -13.817 -27.779 1.00 57.72 208 LEU A CA 1
ATOM 1620 C C . LEU A 1 208 ? 9.362 -12.451 -28.337 1.00 57.72 208 LEU A C 1
ATOM 1622 O O . LEU A 1 208 ? 9.740 -12.387 -29.509 1.00 57.72 208 LEU A O 1
ATOM 1626 N N . GLU A 1 209 ? 9.295 -11.396 -27.525 1.00 50.97 209 GLU A N 1
ATOM 1627 C CA . GLU A 1 209 ? 9.749 -10.030 -27.832 1.00 50.97 209 GLU A CA 1
ATOM 1628 C C . GLU A 1 209 ? 11.081 -9.725 -27.135 1.00 50.97 209 GLU A C 1
ATOM 1630 O O . GLU A 1 209 ? 11.931 -9.071 -27.786 1.00 50.97 209 GLU A O 1
#